Protein AF-0000000078023423 (afdb_homodimer)

Nearest PDB structures (foldseek):
  5j9i-assembly1_B  TM=9.295E-01  e=6.243E-03  Vibrio cholerae
  5j9i-assembly4_G  TM=8.580E-01  e=4.487E-03  Vibrio cholerae
  5jaa-assembly1_B  TM=6.407E-01  e=3.771E-04  Vibrio cholerae O1 biovar El Tor str. N16961
  5j9i-assembly2_C  TM=8.590E-01  e=5.908E-03  Vibrio cholerae
  8a0x-assembly1_B  TM=5.942E-01  e=1.015E-03  Vibrio cholerae

Structure (mmCIF, N/CA/C/O backbone):
data_AF-0000000078023423-model_v1
#
loop_
_entity.id
_entity.type
_entity.pdbx_description
1 polymer 'Helix-turn-helix domain-containing protein'
#
loop_
_atom_site.group_PDB
_atom_site.id
_atom_site.type_symbol
_atom_site.label_atom_id
_atom_site.label_alt_id
_atom_site.label_comp_id
_atom_site.label_asym_id
_atom_site.label_entity_id
_atom_site.label_seq_id
_atom_site.pdbx_PDB_ins_code
_atom_site.Cartn_x
_atom_site.Cartn_y
_atom_site.Cartn_z
_atom_site.occupancy
_atom_site.B_iso_or_equiv
_atom_site.auth_seq_id
_atom_site.auth_comp_id
_atom_site.auth_asym_id
_atom_site.auth_atom_id
_atom_site.pdbx_PDB_model_num
ATOM 1 N N . MET A 1 1 ? -13.664 3.014 -9.086 1 41.19 1 MET A N 1
ATOM 2 C CA . MET A 1 1 ? -14.148 2.266 -7.93 1 41.19 1 MET A CA 1
ATOM 3 C C . MET A 1 1 ? -14.859 3.188 -6.945 1 41.19 1 MET A C 1
ATOM 5 O O . MET A 1 1 ? -14.438 4.332 -6.746 1 41.19 1 MET A O 1
ATOM 9 N N . ASP A 1 2 ? -16 2.797 -6.598 1 51.56 2 ASP A N 1
ATOM 10 C CA . ASP A 1 2 ? -16.828 3.668 -5.777 1 51.56 2 ASP A CA 1
ATOM 11 C C . ASP A 1 2 ? -16.188 3.916 -4.414 1 51.56 2 ASP A C 1
ATOM 13 O O . ASP A 1 2 ? -15.523 3.037 -3.867 1 51.56 2 ASP A O 1
ATOM 17 N N . LYS A 1 3 ? -15.969 5.176 -4.121 1 62.56 3 LYS A N 1
ATOM 18 C CA . LYS A 1 3 ? -15.477 5.625 -2.822 1 62.56 3 LYS A CA 1
ATOM 19 C C . LYS A 1 3 ? -16.047 4.77 -1.691 1 62.56 3 LYS A C 1
ATOM 21 O O . LYS A 1 3 ? -15.344 4.461 -0.726 1 62.56 3 LYS A O 1
ATOM 26 N N . GLN A 1 4 ? -17.141 4.445 -1.908 1 64.38 4 GLN A N 1
ATOM 27 C CA . GLN A 1 4 ? -17.828 3.676 -0.882 1 64.38 4 GLN A CA 1
ATOM 28 C C . GLN A 1 4 ? -17.25 2.275 -0.752 1 64.38 4 GLN A C 1
ATOM 30 O O . GLN A 1 4 ? -17.078 1.764 0.358 1 64.38 4 GLN A O 1
ATOM 35 N N . LEU A 1 5 ? -16.812 1.614 -1.889 1 61.06 5 LEU A N 1
ATOM 36 C CA . LEU A 1 5 ? -16.234 0.272 -1.871 1 61.06 5 LEU A CA 1
ATOM 37 C C . LEU A 1 5 ? -14.875 0.269 -1.171 1 61.06 5 LEU A C 1
ATOM 39 O O . LEU A 1 5 ? -14.578 -0.639 -0.391 1 61.06 5 LEU A O 1
ATOM 43 N N . PHE A 1 6 ? -14.102 1.223 -1.495 1 67.38 6 PHE A N 1
ATOM 44 C CA . PHE A 1 6 ? -12.82 1.36 -0.81 1 67.38 6 PHE A CA 1
ATOM 45 C C . PHE A 1 6 ? -13.023 1.502 0.694 1 67.38 6 PHE A C 1
ATOM 47 O O . PHE A 1 6 ? -12.344 0.842 1.482 1 67.38 6 PHE A O 1
ATOM 54 N N . ASN A 1 7 ? -13.906 2.326 0.97 1 70.25 7 ASN A N 1
ATOM 55 C CA . ASN A 1 7 ? -14.188 2.533 2.387 1 70.25 7 ASN A CA 1
ATOM 56 C C . ASN A 1 7 ? -14.617 1.237 3.068 1 70.25 7 ASN A C 1
ATOM 58 O O . ASN A 1 7 ? -14.242 0.978 4.211 1 70.25 7 ASN A O 1
ATOM 62 N N . ASP A 1 8 ? -15.273 0.469 2.301 1 69.88 8 ASP A N 1
ATOM 63 C CA . ASP A 1 8 ? -15.719 -0.806 2.854 1 69.88 8 ASP A CA 1
ATOM 64 C C . ASP A 1 8 ? -14.539 -1.767 3.033 1 69.88 8 ASP A C 1
ATOM 66 O O . ASP A 1 8 ? -14.469 -2.49 4.031 1 69.88 8 ASP A O 1
ATOM 70 N N . LEU A 1 9 ? -13.594 -1.752 2.119 1 68.31 9 LEU A N 1
ATOM 71 C CA . LEU A 1 9 ? -12.406 -2.59 2.223 1 68.31 9 LEU A CA 1
ATOM 72 C C . LEU A 1 9 ? -11.562 -2.189 3.426 1 68.31 9 LEU A C 1
ATOM 74 O O . LEU A 1 9 ? -11.133 -3.047 4.207 1 68.31 9 LEU A O 1
ATOM 78 N N . VAL A 1 10 ? -11.461 -0.996 3.496 1 72.06 10 VAL A N 1
ATOM 79 C CA . VAL A 1 10 ? -10.664 -0.491 4.609 1 72.06 10 VAL A CA 1
ATOM 80 C C . VAL A 1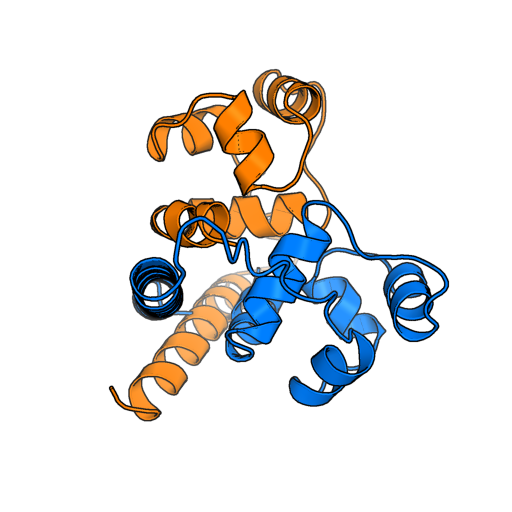 10 ? -11.344 -0.841 5.93 1 72.06 10 VAL A C 1
ATOM 82 O O . VAL A 1 10 ? -10.672 -1.241 6.891 1 72.06 10 VAL A O 1
ATOM 85 N N . GLN A 1 11 ? -12.602 -0.725 5.84 1 71.06 11 GLN A N 1
ATOM 86 C CA . GLN A 1 11 ? -13.352 -1.048 7.051 1 71.06 11 GLN A CA 1
ATOM 87 C C . GLN A 1 11 ? -13.227 -2.529 7.395 1 71.06 11 GLN A C 1
ATOM 89 O O . GLN A 1 11 ? -13.102 -2.895 8.562 1 71.06 11 GLN A O 1
ATOM 94 N N . SER A 1 12 ? -13.281 -3.285 6.41 1 71.5 12 SER A N 1
ATOM 95 C CA . SER A 1 12 ? -13.133 -4.723 6.617 1 71.5 12 SER A CA 1
ATOM 96 C C . SER A 1 12 ? -11.742 -5.059 7.152 1 71.5 12 SER A C 1
ATOM 98 O O . SER A 1 12 ? -11.602 -5.902 8.039 1 71.5 12 SER A O 1
ATOM 100 N N . MET A 1 13 ? -10.844 -4.461 6.59 1 73.31 13 MET A N 1
ATOM 101 C CA . MET A 1 13 ? -9.492 -4.688 7.082 1 73.31 13 MET A CA 1
ATOM 102 C C . MET A 1 13 ? -9.344 -4.199 8.523 1 73.31 13 MET A C 1
ATOM 104 O O . MET A 1 13 ? -8.703 -4.859 9.344 1 73.31 13 MET A O 1
ATOM 108 N N . GLU A 1 14 ? -10.008 -3.1 8.773 1 68 14 GLU A N 1
ATOM 109 C CA . GLU A 1 14 ? -9.969 -2.557 10.125 1 68 14 GLU A CA 1
ATOM 110 C C . GLU A 1 14 ? -10.609 -3.516 11.125 1 68 14 GLU A C 1
ATOM 112 O O . GLU A 1 14 ? -10.102 -3.686 12.242 1 68 14 GLU A O 1
ATOM 117 N N . GLU A 1 15 ? -11.664 -4.078 10.734 1 67.12 15 GLU A N 1
ATOM 118 C CA . GLU A 1 15 ? -12.383 -5.012 11.594 1 67.12 15 GLU A CA 1
ATOM 119 C C . GLU A 1 15 ? -11.555 -6.27 11.852 1 67.12 15 GLU A C 1
ATOM 121 O O . GLU A 1 15 ? -11.547 -6.793 12.969 1 67.12 15 GLU A O 1
ATOM 126 N N . MET A 1 16 ? -10.906 -6.684 10.867 1 65.19 16 MET A N 1
ATOM 127 C CA . MET A 1 16 ? -10.086 -7.883 11.016 1 65.19 16 MET A CA 1
ATOM 128 C C . MET A 1 16 ? -8.914 -7.629 11.953 1 65.19 16 MET A C 1
ATOM 130 O O . MET A 1 16 ? -8.578 -8.477 12.781 1 65.19 16 MET A O 1
ATOM 134 N N . VAL A 1 17 ? -8.422 -6.535 11.812 1 64 17 VAL A N 1
ATOM 135 C CA . VAL A 1 17 ? -7.32 -6.156 12.688 1 64 17 VAL A CA 1
ATOM 136 C C . VAL A 1 17 ? -7.816 -6.059 14.133 1 64 17 VAL A C 1
ATOM 138 O O . VAL A 1 17 ? -7.137 -6.5 15.062 1 64 17 VAL A O 1
ATOM 141 N N . ALA A 1 18 ? -8.867 -5.453 14.258 1 62.44 18 ALA A N 1
ATOM 142 C CA . ALA A 1 18 ? -9.445 -5.293 15.594 1 62.44 18 ALA A CA 1
ATOM 143 C C . ALA A 1 18 ? -9.727 -6.645 16.234 1 62.44 18 ALA A C 1
ATOM 145 O O . ALA A 1 18 ? -9.516 -6.828 17.438 1 62.44 18 ALA A O 1
ATOM 146 N N . ILE A 1 19 ? -10.25 -7.484 15.461 1 62.5 19 ILE A N 1
ATOM 147 C CA . ILE A 1 19 ? -10.547 -8.828 15.953 1 62.5 19 ILE A CA 1
ATOM 148 C C . ILE A 1 19 ? -9.25 -9.547 16.312 1 62.5 19 ILE A C 1
ATOM 150 O O . ILE A 1 19 ? -9.164 -10.203 17.359 1 62.5 19 ILE A O 1
ATOM 154 N N . GLU A 1 20 ? -8.375 -9.438 15.5 1 58.56 20 GLU A N 1
ATOM 155 C CA . GLU A 1 20 ? -7.094 -10.086 15.758 1 58.56 20 GLU A CA 1
ATOM 156 C C . GLU A 1 20 ? -6.395 -9.461 16.969 1 58.56 20 GLU A C 1
ATOM 158 O O . GLU A 1 20 ? -5.797 -10.172 17.781 1 58.56 20 GLU A O 1
ATOM 163 N N . LYS A 1 21 ? -6.398 -8.219 17.016 1 56.41 21 LYS A N 1
ATOM 164 C CA . LYS A 1 21 ? -5.832 -7.531 18.172 1 56.41 21 LYS A CA 1
ATOM 165 C C . LYS A 1 21 ? -6.555 -7.93 19.453 1 56.41 21 LYS A C 1
ATOM 167 O O . LYS A 1 21 ? -5.938 -8.016 20.516 1 56.41 21 LYS A O 1
ATOM 172 N N . GLY A 1 22 ? -7.781 -7.855 19.406 1 52.47 22 GLY A N 1
ATOM 173 C CA . GLY A 1 22 ? -8.484 -8.328 20.578 1 52.47 22 GLY A CA 1
ATOM 174 C C . GLY A 1 22 ? -8.047 -9.711 21.016 1 52.47 22 GLY A C 1
ATOM 175 O O . GLY A 1 22 ? -8.062 -10.023 22.219 1 52.47 22 GLY A O 1
ATOM 176 N N . GLU A 1 23 ? -7.941 -10.492 20.125 1 51.81 23 GLU A N 1
ATOM 177 C CA . GLU A 1 23 ? -7.547 -11.852 20.484 1 51.81 23 GLU A CA 1
ATOM 178 C C . GLU A 1 23 ? -6.039 -11.953 20.703 1 51.81 23 GLU A C 1
ATOM 180 O O . GLU A 1 23 ? -5.543 -12.984 21.172 1 51.81 23 GLU A O 1
ATOM 185 N N . MET A 1 24 ? -5.332 -11.094 20.062 1 49.56 24 MET A N 1
ATOM 186 C CA . MET A 1 24 ? -3.885 -11.242 20.203 1 49.56 24 MET A CA 1
ATOM 187 C C . MET A 1 24 ? -3.408 -10.711 21.562 1 49.56 24 MET A C 1
ATOM 189 O O . MET A 1 24 ? -3.779 -9.609 21.953 1 49.56 24 MET A O 1
ATOM 193 N N . GLN A 1 25 ? -3.244 -11.531 22.641 1 47.91 25 GLN A N 1
ATOM 194 C CA . GLN A 1 25 ? -2.438 -11.219 23.828 1 47.91 25 GLN A CA 1
ATOM 195 C C . GLN A 1 25 ? -1.187 -10.43 23.438 1 47.91 25 GLN A C 1
ATOM 197 O O . GLN A 1 25 ? -0.666 -10.586 22.328 1 47.91 25 GLN A O 1
ATOM 202 N N . PRO A 1 26 ? -0.885 -9.32 24.219 1 45.78 26 PRO A N 1
ATOM 203 C CA . PRO A 1 26 ? 0.327 -8.531 23.984 1 45.78 26 PRO A CA 1
ATOM 204 C C . PRO A 1 26 ? 1.477 -9.359 23.422 1 45.78 26 PRO A C 1
ATOM 206 O O . PRO A 1 26 ? 2.391 -8.805 22.797 1 45.78 26 PRO A O 1
ATOM 209 N N . ALA A 1 27 ? 1.688 -10.547 23.984 1 39.97 27 ALA A N 1
ATOM 210 C CA . ALA A 1 27 ? 2.867 -11.344 23.672 1 39.97 27 ALA A CA 1
ATOM 211 C C . ALA A 1 27 ? 2.861 -11.766 22.203 1 39.97 27 ALA A C 1
ATOM 213 O O . ALA A 1 27 ? 3.861 -12.273 21.688 1 39.97 27 ALA A O 1
ATOM 214 N N . ARG A 1 28 ? 1.718 -12.016 21.625 1 39.12 28 ARG A N 1
ATOM 215 C CA . ARG A 1 28 ? 1.755 -12.586 20.297 1 39.12 28 ARG A CA 1
ATOM 216 C C . ARG A 1 28 ? 1.964 -11.508 19.234 1 39.12 28 ARG A C 1
ATOM 218 O O . ARG A 1 28 ? 0.999 -10.969 18.688 1 39.12 28 ARG A O 1
ATOM 225 N N . VAL A 1 29 ? 2.652 -10.492 19.531 1 42.53 29 VAL A N 1
ATOM 226 C CA . VAL A 1 29 ? 3.123 -9.75 18.359 1 42.53 29 VAL A CA 1
ATOM 227 C C . VAL A 1 29 ? 3.172 -10.68 17.156 1 42.53 29 VAL A C 1
ATOM 229 O O . VAL A 1 29 ? 3.979 -11.609 17.109 1 42.53 29 VAL A O 1
ATOM 232 N N . HIS A 1 30 ? 2.111 -11.258 16.734 1 44.53 30 HIS A N 1
ATOM 233 C CA . HIS A 1 30 ? 2.031 -12.125 15.555 1 44.53 30 HIS A CA 1
ATOM 234 C C . HIS A 1 30 ? 2.926 -11.617 14.43 1 44.53 30 HIS A C 1
ATOM 236 O O . HIS A 1 30 ? 2.664 -10.562 13.852 1 44.53 30 HIS A O 1
ATOM 242 N N . ARG A 1 31 ? 4.09 -11.711 14.703 1 49.81 31 ARG A N 1
ATOM 243 C CA . ARG A 1 31 ? 5.016 -11.523 13.586 1 49.81 31 ARG A CA 1
ATOM 244 C C . ARG A 1 31 ? 4.41 -12.039 12.281 1 49.81 31 ARG A C 1
ATOM 246 O O . ARG A 1 31 ? 4.129 -13.227 12.148 1 49.81 31 ARG A O 1
ATOM 253 N N . HIS A 1 32 ? 3.578 -11.266 11.75 1 58.56 32 HIS A N 1
ATOM 254 C CA . HIS A 1 32 ? 3.084 -11.711 10.453 1 58.56 32 HIS A CA 1
ATOM 255 C C . HIS A 1 32 ? 4.203 -12.336 9.625 1 58.56 32 HIS A C 1
ATOM 257 O O . HIS A 1 32 ? 5.246 -11.711 9.414 1 58.56 32 HIS A O 1
ATOM 263 N N . PRO A 1 33 ? 4.195 -13.641 9.539 1 74.19 33 PRO A N 1
ATOM 264 C CA . PRO A 1 33 ? 5.164 -14.25 8.617 1 74.19 33 PRO A CA 1
ATOM 265 C C . PRO A 1 33 ? 5.277 -13.492 7.301 1 74.19 33 PRO A C 1
ATOM 267 O O . PRO A 1 33 ? 4.344 -12.781 6.906 1 74.19 33 PRO A O 1
ATOM 270 N N . LEU A 1 34 ? 6.477 -13.477 6.812 1 88.69 34 LEU A N 1
ATOM 271 C CA . LEU A 1 34 ? 6.699 -12.859 5.508 1 88.69 34 LEU A CA 1
ATOM 272 C C . LEU A 1 34 ? 5.758 -13.445 4.461 1 88.69 34 LEU A C 1
ATOM 274 O O . LEU A 1 34 ? 5.535 -14.664 4.434 1 88.69 34 LEU A O 1
ATOM 278 N N . PRO A 1 35 ? 5.156 -12.57 3.809 1 94.12 35 PRO A N 1
ATOM 279 C CA . PRO A 1 35 ? 4.227 -13.07 2.793 1 94.12 35 PRO A CA 1
ATOM 280 C C . PRO A 1 35 ? 4.922 -13.867 1.691 1 94.12 35 PRO A C 1
ATOM 282 O O . PRO A 1 35 ? 6.059 -13.547 1.323 1 94.12 35 PRO A O 1
ATOM 285 N N . ASP A 1 36 ? 4.242 -14.93 1.294 1 96.31 36 ASP A N 1
ATOM 286 C CA . ASP A 1 36 ? 4.664 -15.633 0.089 1 96.31 36 ASP A CA 1
ATOM 287 C C . ASP A 1 36 ? 4.246 -14.875 -1.169 1 96.31 36 ASP A C 1
ATOM 289 O O . ASP A 1 36 ? 3.119 -15.031 -1.644 1 96.31 36 ASP A O 1
ATOM 293 N N . VAL A 1 37 ? 5.188 -14.164 -1.755 1 98.25 37 VAL A N 1
ATOM 294 C CA . VAL A 1 37 ? 4.871 -13.211 -2.812 1 98.25 37 VAL A CA 1
ATOM 295 C C . VAL A 1 37 ? 4.383 -13.953 -4.055 1 98.25 37 VAL A C 1
ATOM 297 O O . VAL A 1 37 ? 3.449 -13.508 -4.723 1 98.25 37 VAL A O 1
ATOM 300 N N . LYS A 1 38 ? 4.996 -15.062 -4.332 1 98 38 LYS A N 1
ATOM 301 C CA . LYS A 1 38 ? 4.574 -15.844 -5.492 1 98 38 LYS A CA 1
ATOM 302 C C . LYS A 1 38 ? 3.131 -16.312 -5.34 1 98 38 LYS A C 1
ATOM 304 O O . LYS A 1 38 ? 2.318 -16.156 -6.254 1 98 38 LYS A O 1
ATOM 309 N N . ALA A 1 39 ? 2.844 -16.891 -4.25 1 97.62 39 ALA A N 1
ATOM 310 C CA . ALA A 1 39 ? 1.491 -17.375 -3.98 1 97.62 39 ALA A CA 1
ATOM 311 C C . ALA A 1 39 ? 0.481 -16.234 -4.031 1 97.62 39 ALA A C 1
ATOM 313 O O . ALA A 1 39 ? -0.623 -16.391 -4.559 1 97.62 39 ALA A O 1
ATOM 314 N N . LEU A 1 40 ? 0.888 -15.094 -3.494 1 97.19 40 LEU A N 1
ATOM 315 C CA . LEU A 1 40 ? 0.035 -13.914 -3.475 1 97.19 40 LEU A CA 1
ATOM 316 C C . LEU A 1 40 ? -0.269 -13.438 -4.891 1 97.19 40 LEU A C 1
ATOM 318 O O . LEU A 1 40 ? -1.424 -13.164 -5.223 1 97.19 40 LEU A O 1
ATOM 322 N N . ARG A 1 41 ? 0.77 -13.281 -5.688 1 98.12 41 ARG A N 1
ATOM 323 C CA . ARG A 1 41 ? 0.622 -12.844 -7.07 1 98.12 41 ARG A CA 1
ATOM 324 C C . ARG A 1 41 ? -0.277 -13.797 -7.852 1 98.12 41 ARG A C 1
ATOM 326 O O . ARG A 1 41 ? -1.153 -13.359 -8.602 1 98.12 41 ARG A O 1
ATOM 333 N N . GLU A 1 42 ? -0.066 -15.117 -7.664 1 97.88 42 GLU A N 1
ATOM 334 C CA . GLU A 1 42 ? -0.851 -16.125 -8.367 1 97.88 42 GLU A CA 1
ATOM 335 C C . GLU A 1 42 ? -2.309 -16.109 -7.922 1 97.88 42 GLU A C 1
ATOM 337 O O . GLU A 1 42 ? -3.217 -16.312 -8.727 1 97.88 42 GLU A O 1
ATOM 342 N N . ASN A 1 43 ? -2.498 -15.883 -6.676 1 96.81 43 ASN A N 1
ATOM 343 C CA . ASN A 1 43 ? -3.846 -15.844 -6.121 1 96.81 43 ASN A CA 1
ATOM 344 C C . ASN A 1 43 ? -4.684 -14.734 -6.754 1 96.81 43 ASN A C 1
ATOM 346 O O . ASN A 1 43 ? -5.887 -14.898 -6.949 1 96.81 43 ASN A O 1
ATOM 350 N N . VAL A 1 44 ? -4.035 -13.586 -7.066 1 95.75 44 VAL A N 1
ATOM 351 C CA . VAL A 1 44 ? -4.777 -12.469 -7.645 1 95.75 44 VAL A CA 1
ATOM 352 C C . VAL A 1 44 ? -4.754 -12.57 -9.164 1 95.75 44 VAL A C 1
ATOM 354 O O . VAL A 1 44 ? -5.273 -11.688 -9.859 1 95.75 44 VAL A O 1
ATOM 357 N N . GLY A 1 45 ? -4.027 -13.508 -9.664 1 96.88 45 GLY A N 1
ATOM 358 C CA . GLY A 1 45 ? -4.094 -13.883 -11.07 1 96.88 45 GLY A CA 1
ATOM 359 C C . GLY A 1 45 ? -3.293 -12.953 -11.969 1 96.88 45 GLY A C 1
ATOM 360 O O . GLY A 1 45 ? -3.664 -12.734 -13.117 1 96.88 45 GLY A O 1
ATOM 361 N N . LEU A 1 46 ? -2.221 -12.438 -11.586 1 97.69 46 LEU A N 1
ATOM 362 C CA . LEU A 1 46 ? -1.466 -11.477 -12.375 1 97.69 46 LEU A CA 1
ATOM 363 C C . LEU A 1 46 ? -0.112 -12.047 -12.781 1 97.69 46 LEU A C 1
ATOM 365 O O . LEU A 1 46 ? 0.433 -12.914 -12.094 1 97.69 46 LEU A O 1
ATOM 369 N N . LYS A 1 47 ? 0.337 -11.492 -13.875 1 98.25 47 LYS A N 1
ATOM 370 C CA . LYS A 1 47 ? 1.727 -11.75 -14.242 1 98.25 47 LYS A CA 1
ATOM 371 C C . LYS A 1 47 ? 2.68 -10.891 -13.414 1 98.25 47 LYS A C 1
ATOM 373 O O . LYS A 1 47 ? 2.248 -9.969 -12.719 1 98.25 47 LYS A O 1
ATOM 378 N N . GLN A 1 48 ? 3.918 -11.234 -13.484 1 98.06 48 GLN A N 1
ATOM 379 C CA . GLN A 1 48 ? 4.91 -10.539 -12.672 1 98.06 48 GLN A CA 1
ATOM 380 C C . GLN A 1 48 ? 4.934 -9.047 -12.984 1 98.06 48 GLN A C 1
ATOM 382 O O . GLN A 1 48 ? 5.004 -8.219 -12.078 1 98.06 48 GLN A O 1
ATOM 387 N N . GLU A 1 49 ? 4.844 -8.75 -14.234 1 98 49 GLU A N 1
ATOM 388 C CA . GLU A 1 49 ? 4.914 -7.352 -14.648 1 98 49 GLU A CA 1
ATOM 389 C C . GLU A 1 49 ? 3.713 -6.562 -14.141 1 98 49 GLU A C 1
ATOM 391 O O . GLU A 1 49 ? 3.865 -5.441 -13.641 1 98 49 GLU A O 1
ATOM 396 N N . GLU A 1 50 ? 2.561 -7.094 -14.203 1 97.94 50 GLU A N 1
ATOM 397 C CA . GLU A 1 50 ? 1.333 -6.445 -13.75 1 97.94 50 GLU A CA 1
ATOM 398 C C . GLU A 1 50 ? 1.315 -6.297 -12.234 1 97.94 50 GLU A C 1
ATOM 400 O O . GLU A 1 50 ? 0.886 -5.266 -11.711 1 97.94 50 GLU A O 1
ATOM 405 N N . PHE A 1 51 ? 1.766 -7.355 -11.625 1 98.69 51 PHE A N 1
ATOM 406 C CA . PHE A 1 51 ? 1.833 -7.34 -10.164 1 98.69 51 PHE A CA 1
ATOM 407 C C . PHE A 1 51 ? 2.787 -6.258 -9.68 1 98.69 51 PHE A C 1
ATOM 409 O O . PHE A 1 51 ? 2.477 -5.523 -8.734 1 98.69 51 PHE A O 1
ATOM 416 N N . ALA A 1 52 ? 3.91 -6.137 -10.336 1 98.75 52 ALA A N 1
ATOM 417 C CA . ALA A 1 52 ? 4.91 -5.125 -10 1 98.75 52 ALA A CA 1
ATOM 418 C C . ALA A 1 52 ? 4.336 -3.719 -10.141 1 98.75 52 ALA A C 1
ATOM 420 O O . ALA A 1 52 ? 4.535 -2.873 -9.258 1 98.75 52 ALA A O 1
ATOM 421 N N . GLN A 1 53 ? 3.615 -3.527 -11.172 1 97 53 GLN A N 1
ATOM 422 C CA . GLN A 1 53 ? 2.986 -2.232 -11.406 1 97 53 GLN A CA 1
ATOM 423 C C . GLN A 1 53 ? 1.958 -1.915 -10.328 1 97 53 GLN A C 1
ATOM 425 O O . GLN A 1 53 ? 1.9 -0.789 -9.828 1 97 53 GLN A O 1
ATOM 430 N N . ALA A 1 54 ? 1.233 -2.865 -9.961 1 97.31 54 ALA A N 1
ATOM 431 C CA . ALA A 1 54 ? 0.196 -2.684 -8.945 1 97.31 54 ALA A CA 1
ATOM 432 C C . ALA A 1 54 ? 0.804 -2.324 -7.594 1 97.31 54 ALA A C 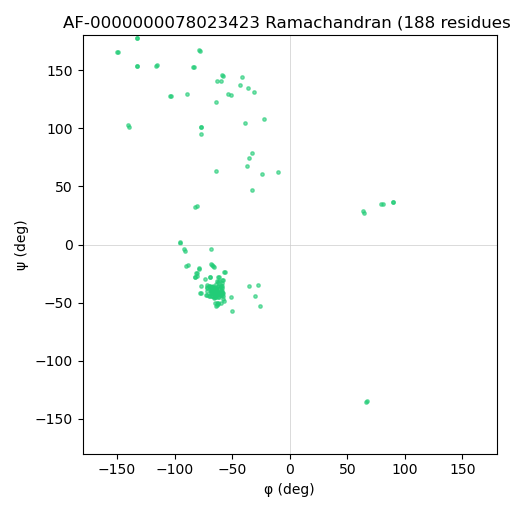1
ATOM 434 O O . ALA A 1 54 ? 0.321 -1.419 -6.91 1 97.31 54 ALA A O 1
ATOM 435 N N . VAL A 1 55 ? 1.863 -3.002 -7.309 1 98.25 55 VAL A N 1
ATOM 436 C CA . VAL A 1 55 ? 2.496 -2.83 -6.008 1 98.25 55 VAL A CA 1
ATOM 437 C C . VAL A 1 55 ? 3.377 -1.583 -6.02 1 98.25 55 VAL A C 1
ATOM 439 O O . VAL A 1 55 ? 3.646 -0.994 -4.973 1 98.25 55 VAL A O 1
ATOM 442 N N . GLY A 1 56 ? 3.803 -1.188 -7.105 1 97.88 56 GLY A N 1
ATOM 443 C CA . GLY A 1 56 ? 4.66 -0.02 -7.238 1 97.88 56 GLY A CA 1
ATOM 444 C C . GLY A 1 56 ? 6.137 -0.348 -7.141 1 97.88 56 GLY A C 1
ATOM 445 O O . GLY A 1 56 ? 6.906 0.404 -6.535 1 97.88 56 GLY A O 1
ATOM 446 N N . VAL A 1 57 ? 6.504 -1.488 -7.68 1 98.5 57 VAL A N 1
ATOM 447 C CA . VAL A 1 57 ? 7.906 -1.899 -7.684 1 98.5 57 VAL A CA 1
ATOM 448 C C . VAL A 1 57 ? 8.297 -2.381 -9.078 1 98.5 57 VAL A C 1
ATOM 450 O O . VAL A 1 57 ? 7.492 -2.322 -10.016 1 98.5 57 VAL A O 1
ATOM 453 N N . SER A 1 58 ? 9.539 -2.725 -9.219 1 98.12 58 SER A N 1
ATOM 454 C CA . SER A 1 58 ? 10 -3.254 -10.492 1 98.12 58 SER A CA 1
ATOM 455 C C . SER A 1 58 ? 9.703 -4.746 -10.617 1 98.12 58 SER A C 1
ATOM 457 O O . SER A 1 58 ? 9.664 -5.457 -9.609 1 98.12 58 SER A O 1
ATOM 459 N N . PRO A 1 59 ? 9.547 -5.211 -11.883 1 98.44 59 PRO A N 1
ATOM 460 C CA . PRO A 1 59 ? 9.391 -6.656 -12.062 1 98.44 59 PRO A CA 1
ATOM 461 C C . PRO A 1 59 ? 10.57 -7.453 -11.516 1 98.44 59 PRO A C 1
ATOM 463 O O . PRO A 1 59 ? 10.391 -8.562 -11.008 1 98.44 59 PRO A O 1
ATOM 466 N N . SER A 1 60 ? 11.719 -6.891 -11.539 1 98.62 60 SER A N 1
ATOM 467 C CA . SER A 1 60 ? 12.906 -7.57 -11.031 1 98.62 60 SER A CA 1
ATOM 468 C C . SER A 1 60 ? 12.828 -7.762 -9.516 1 98.62 60 SER A C 1
ATOM 470 O O . SER A 1 60 ? 13.297 -8.773 -8.992 1 98.62 60 SER A O 1
ATOM 472 N N . LEU A 1 61 ? 12.273 -6.816 -8.812 1 98.5 61 LEU A N 1
ATOM 473 C CA . LEU A 1 61 ? 12.117 -6.934 -7.367 1 98.5 61 LEU A CA 1
ATOM 474 C C . LEU A 1 61 ? 11.102 -8.008 -7.016 1 98.5 61 LEU A C 1
ATOM 476 O O . LEU A 1 61 ? 11.305 -8.781 -6.07 1 98.5 61 LEU A O 1
ATOM 480 N N . VAL A 1 62 ? 10.07 -8.133 -7.801 1 98.81 62 VAL A N 1
ATOM 481 C CA . VAL A 1 62 ? 9.094 -9.195 -7.602 1 98.81 62 VAL A CA 1
ATOM 482 C C . VAL A 1 62 ? 9.758 -10.555 -7.766 1 98.81 62 VAL A C 1
ATOM 484 O O . VAL A 1 62 ? 9.57 -11.453 -6.941 1 98.81 62 VAL A O 1
ATOM 487 N N . GLN A 1 63 ? 10.539 -10.602 -8.82 1 98.62 63 GLN A N 1
ATOM 488 C CA . GLN A 1 63 ? 11.258 -11.844 -9.07 1 98.62 63 GLN A CA 1
ATOM 489 C C . GLN A 1 63 ? 12.18 -12.195 -7.902 1 98.62 63 GLN A C 1
ATOM 491 O O . GLN A 1 63 ? 12.242 -13.352 -7.488 1 98.62 63 GLN A O 1
ATOM 496 N N . SER A 1 64 ? 12.812 -11.219 -7.379 1 98.62 64 SER A N 1
ATOM 497 C CA . SER A 1 64 ? 13.734 -11.43 -6.27 1 98.62 64 SER A CA 1
ATOM 498 C C . SER A 1 64 ? 13 -11.914 -5.023 1 98.62 64 SER A C 1
ATOM 500 O O . SER A 1 64 ? 13.523 -12.734 -4.27 1 98.62 64 SER A O 1
ATOM 502 N N . TRP A 1 65 ? 11.82 -11.445 -4.746 1 98.31 65 TRP A N 1
ATOM 503 C CA . TRP A 1 65 ? 11.008 -11.891 -3.617 1 98.31 65 TRP A CA 1
ATOM 504 C C . TRP A 1 65 ? 10.531 -13.328 -3.814 1 98.31 65 TRP A C 1
ATOM 506 O O . TRP A 1 65 ? 10.594 -14.141 -2.889 1 98.31 65 TRP A O 1
ATOM 516 N N . GLU A 1 66 ? 10.148 -13.625 -5.086 1 98.06 66 GLU A N 1
ATOM 517 C CA . GLU A 1 66 ? 9.609 -14.945 -5.387 1 98.06 66 GLU A CA 1
ATOM 518 C C . GLU A 1 66 ? 10.688 -16.016 -5.293 1 98.06 66 GLU A C 1
ATOM 520 O O . GLU A 1 66 ? 10.398 -17.172 -4.98 1 98.06 66 GLU A O 1
ATOM 525 N N . GLN A 1 67 ? 11.906 -15.609 -5.539 1 97.69 67 GLN A N 1
ATOM 526 C CA . GLN A 1 67 ? 13.062 -16.5 -5.477 1 97.69 67 GLN A CA 1
ATOM 527 C C . GLN A 1 67 ? 13.742 -16.422 -4.117 1 97.69 67 GLN A C 1
ATOM 529 O O . GLN A 1 67 ? 14.82 -16.984 -3.918 1 97.69 67 GLN A O 1
ATOM 534 N N . LYS A 1 68 ? 13.227 -15.641 -3.213 1 96.12 68 LYS A N 1
ATOM 535 C CA . LYS A 1 68 ? 13.727 -15.492 -1.851 1 96.12 68 LYS A CA 1
ATOM 536 C C . LYS A 1 68 ? 15.133 -14.898 -1.845 1 96.12 68 LYS A C 1
ATOM 538 O O . LYS A 1 68 ? 15.953 -15.242 -0.994 1 96.12 68 LYS A O 1
ATOM 543 N N . ARG A 1 69 ? 15.43 -14.117 -2.852 1 97.5 69 ARG A N 1
ATOM 544 C CA . ARG A 1 69 ? 16.719 -13.43 -2.91 1 97.5 69 ARG A CA 1
ATOM 545 C C . ARG A 1 69 ? 16.688 -12.148 -2.08 1 97.5 69 ARG A C 1
ATOM 547 O O . ARG A 1 69 ? 17.734 -11.664 -1.64 1 97.5 69 ARG A O 1
ATOM 554 N N . ARG A 1 70 ? 15.492 -11.516 -1.926 1 97.5 70 ARG A N 1
ATOM 555 C CA . ARG A 1 70 ? 15.25 -10.344 -1.091 1 97.5 70 ARG A CA 1
ATOM 556 C C . ARG A 1 70 ? 14.008 -10.539 -0.221 1 97.5 70 ARG A C 1
ATOM 558 O O . ARG A 1 70 ? 13.125 -11.328 -0.557 1 97.5 70 ARG A O 1
ATOM 565 N N . ILE A 1 71 ? 14.008 -9.867 0.845 1 96.31 71 ILE A N 1
ATOM 566 C CA . ILE A 1 71 ? 12.836 -9.852 1.717 1 96.31 71 ILE A CA 1
ATOM 567 C C . ILE A 1 71 ? 12.086 -8.539 1.541 1 96.31 71 ILE A C 1
ATOM 569 O O . ILE A 1 71 ? 12.688 -7.461 1.568 1 96.31 71 ILE A O 1
ATOM 573 N N . PRO A 1 72 ? 10.82 -8.68 1.286 1 97.75 72 PRO A N 1
ATOM 574 C CA . PRO A 1 72 ? 10.062 -7.43 1.172 1 97.75 72 PRO A CA 1
ATOM 575 C C . PRO A 1 72 ? 10.141 -6.578 2.438 1 97.75 72 PRO A C 1
ATOM 577 O O . PRO A 1 72 ? 10.172 -7.117 3.547 1 97.75 72 PRO A O 1
ATOM 580 N N . SER A 1 73 ? 10.156 -5.219 2.277 1 96.5 73 SER A N 1
ATOM 581 C CA . SER A 1 73 ? 10.25 -4.312 3.418 1 96.5 73 SER A CA 1
ATOM 582 C C . SER A 1 73 ? 9.539 -2.992 3.133 1 96.5 73 SER A C 1
ATOM 584 O O . SER A 1 73 ? 9.016 -2.787 2.033 1 96.5 73 SER A O 1
ATOM 586 N N . GLY A 1 74 ? 9.328 -2.26 4.168 1 96.44 74 GLY A N 1
ATOM 587 C CA . GLY A 1 74 ? 8.805 -0.912 4.012 1 96.44 74 GLY A CA 1
ATOM 588 C C . GLY A 1 74 ? 7.387 -0.881 3.475 1 96.44 74 GLY A C 1
ATOM 589 O O . GLY A 1 74 ? 6.539 -1.666 3.902 1 96.44 74 GLY A O 1
ATOM 590 N N . SER A 1 75 ? 7.188 0.022 2.523 1 98.25 75 SER A N 1
ATOM 591 C CA . SER A 1 75 ? 5.855 0.259 1.977 1 98.25 75 SER A CA 1
ATOM 592 C C . SER A 1 75 ? 5.367 -0.938 1.168 1 98.25 75 SER A C 1
ATOM 594 O O . SER A 1 75 ? 4.184 -1.275 1.201 1 98.25 75 SER A O 1
ATOM 596 N N . SER A 1 76 ? 6.344 -1.545 0.472 1 98.38 76 SER A N 1
ATOM 597 C CA . SER A 1 76 ? 5.945 -2.707 -0.315 1 98.38 76 SER A CA 1
ATOM 598 C C . SER A 1 76 ? 5.434 -3.832 0.58 1 98.38 76 SER A C 1
ATOM 600 O O . SER A 1 76 ? 4.449 -4.496 0.248 1 98.38 76 SER A O 1
ATOM 602 N N . LEU A 1 77 ? 6.062 -4.023 1.693 1 96.81 77 LEU A N 1
ATOM 603 C CA . LEU A 1 77 ? 5.613 -5.047 2.627 1 96.81 77 LEU A CA 1
ATOM 604 C C . LEU A 1 77 ? 4.219 -4.727 3.16 1 96.81 77 LEU A C 1
ATOM 606 O O . LEU A 1 77 ? 3.381 -5.621 3.293 1 96.81 77 LEU A O 1
ATOM 610 N N . LYS A 1 78 ? 4.004 -3.479 3.439 1 96.31 78 LYS A N 1
ATOM 611 C CA . LYS A 1 78 ? 2.68 -3.082 3.91 1 96.31 78 LYS A CA 1
ATOM 612 C C . LYS A 1 78 ? 1.604 -3.43 2.885 1 96.31 78 LYS A C 1
ATOM 614 O O . LYS A 1 78 ? 0.544 -3.949 3.24 1 96.31 78 LYS A O 1
ATOM 619 N N . ILE A 1 79 ? 1.902 -3.186 1.63 1 97.5 79 ILE A N 1
ATOM 620 C CA . ILE A 1 79 ? 0.949 -3.465 0.562 1 97.5 79 ILE A CA 1
ATOM 621 C C . ILE A 1 79 ? 0.729 -4.973 0.445 1 97.5 79 ILE A C 1
ATOM 623 O O . ILE A 1 79 ? -0.41 -5.434 0.338 1 97.5 79 ILE A O 1
ATOM 627 N N . LEU A 1 80 ? 1.813 -5.711 0.543 1 97.62 80 LEU A N 1
ATOM 628 C CA . LEU A 1 80 ? 1.731 -7.16 0.41 1 97.62 80 LEU A CA 1
ATOM 629 C C . LEU A 1 80 ? 0.909 -7.766 1.543 1 97.62 80 LEU A C 1
ATOM 631 O O . LEU A 1 80 ? 0.103 -8.672 1.316 1 97.62 80 LEU A O 1
ATOM 635 N N . LEU A 1 81 ? 1.098 -7.25 2.715 1 93.94 81 LEU A N 1
ATOM 636 C CA . LEU A 1 81 ? 0.358 -7.746 3.871 1 93.94 81 LEU A CA 1
ATOM 637 C C . LEU A 1 81 ? -1.127 -7.422 3.746 1 93.94 81 LEU A C 1
ATOM 639 O O . LEU A 1 81 ? -1.977 -8.25 4.09 1 93.94 81 LEU A O 1
ATOM 643 N N . MET A 1 82 ? -1.438 -6.289 3.256 1 93.12 82 MET A N 1
ATOM 644 C CA . MET A 1 82 ? -2.836 -5.934 3.029 1 93.12 82 MET A CA 1
ATOM 645 C C . MET A 1 82 ? -3.467 -6.844 1.981 1 93.12 82 MET A C 1
ATOM 647 O O . MET A 1 82 ? -4.617 -7.266 2.129 1 93.12 82 MET A O 1
ATOM 651 N N . LEU A 1 83 ? -2.686 -7.105 0.926 1 94.62 83 LEU A N 1
ATOM 652 C CA . LEU A 1 83 ? -3.158 -7.996 -0.13 1 94.62 83 LEU A CA 1
ATOM 653 C C . LEU A 1 83 ? -3.418 -9.398 0.414 1 94.62 83 LEU A C 1
ATOM 655 O O . LEU A 1 83 ? -4.359 -10.07 -0.015 1 94.62 83 LEU A O 1
ATOM 659 N N . GLU A 1 84 ? -2.488 -9.812 1.26 1 91.75 84 GLU A N 1
ATOM 660 C CA . GLU A 1 84 ? -2.639 -11.133 1.863 1 91.75 84 GLU A CA 1
ATOM 661 C C . GLU A 1 84 ? -3.943 -11.234 2.648 1 91.75 84 GLU A C 1
ATOM 663 O O . GLU A 1 84 ? -4.605 -12.273 2.631 1 91.75 84 GLU A O 1
ATOM 668 N N . HIS A 1 85 ? -4.215 -10.172 3.238 1 85.81 85 HIS A N 1
ATOM 669 C CA . HIS A 1 85 ? -5.426 -10.156 4.051 1 85.81 85 HIS A CA 1
ATOM 670 C C . HIS A 1 85 ? -6.672 -10.039 3.18 1 85.81 85 HIS A C 1
ATOM 672 O O . HIS A 1 85 ? -7.695 -10.656 3.469 1 85.81 85 HIS A O 1
ATOM 678 N N . ASN A 1 86 ? -6.52 -9.172 2.191 1 88.5 86 ASN A N 1
ATOM 679 C CA . ASN A 1 86 ? -7.641 -8.984 1.278 1 88.5 86 ASN A CA 1
ATOM 680 C C . ASN A 1 86 ? -7.172 -8.859 -0.168 1 88.5 86 ASN A C 1
ATOM 682 O O . ASN A 1 86 ? -6.922 -7.75 -0.649 1 88.5 86 ASN A O 1
ATOM 686 N N . PRO A 1 87 ? -7.309 -9.945 -0.89 1 92.56 87 PRO A N 1
ATOM 687 C CA . PRO A 1 87 ? -6.793 -9.969 -2.262 1 92.56 87 PRO A CA 1
ATOM 688 C C . PRO A 1 87 ? -7.539 -9.016 -3.188 1 92.56 87 PRO A C 1
ATOM 690 O O . PRO A 1 87 ? -7 -8.602 -4.219 1 92.56 87 PRO A O 1
ATOM 693 N N . ALA A 1 88 ? -8.766 -8.562 -2.832 1 89.25 88 ALA A N 1
ATOM 694 C CA . ALA A 1 88 ? -9.547 -7.66 -3.676 1 89.25 88 ALA A CA 1
ATOM 695 C C . ALA A 1 88 ? -8.883 -6.289 -3.777 1 89.25 88 ALA A C 1
ATOM 697 O O . ALA A 1 88 ? -9.203 -5.508 -4.676 1 89.25 88 ALA A O 1
ATOM 698 N N . LEU A 1 89 ? -7.984 -6.059 -2.85 1 91.56 89 LEU A N 1
ATOM 699 C CA . LEU A 1 89 ? -7.23 -4.809 -2.867 1 91.56 89 LEU A CA 1
ATOM 700 C C . LEU 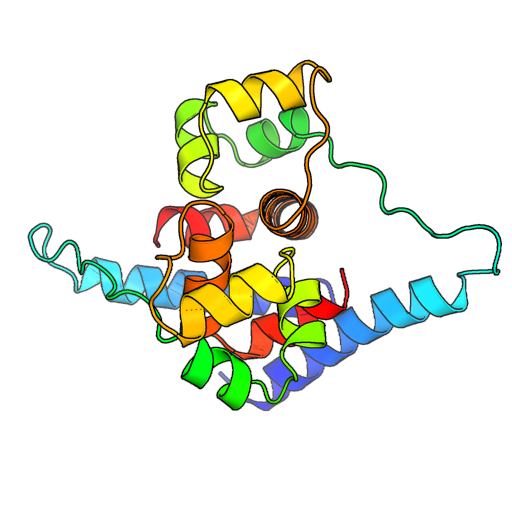A 1 89 ? -6.492 -4.637 -4.191 1 91.56 89 LEU A C 1
ATOM 702 O O . LEU A 1 89 ? -6.215 -3.512 -4.609 1 91.56 89 LEU A O 1
ATOM 706 N N . ILE A 1 90 ? -6.227 -5.746 -4.887 1 94.25 90 ILE A N 1
ATOM 707 C CA . ILE A 1 90 ? -5.457 -5.707 -6.125 1 94.25 90 ILE A CA 1
ATOM 708 C C . ILE A 1 90 ? -6.191 -4.867 -7.168 1 94.25 90 ILE A C 1
ATOM 710 O O . ILE A 1 90 ? -5.562 -4.176 -7.973 1 94.25 90 ILE A O 1
ATOM 714 N N . ASN A 1 91 ? -7.426 -4.809 -7.09 1 89.38 91 ASN A N 1
ATOM 715 C CA . ASN A 1 91 ? -8.211 -4.031 -8.039 1 89.38 91 ASN A CA 1
ATOM 716 C C . ASN A 1 91 ? -8.039 -2.531 -7.82 1 89.38 91 ASN A C 1
ATOM 718 O O . ASN A 1 91 ? -7.973 -1.761 -8.781 1 89.38 91 ASN A O 1
ATOM 722 N N . VAL A 1 92 ? -7.902 -2.16 -6.621 1 87.31 92 VAL A N 1
ATOM 723 C CA . VAL A 1 92 ? -7.668 -0.765 -6.266 1 87.31 92 VAL A CA 1
ATOM 724 C C . VAL A 1 92 ? -6.266 -0.349 -6.711 1 87.31 92 VAL A C 1
ATOM 726 O O . VAL A 1 92 ? -6.09 0.711 -7.316 1 87.31 92 VAL A O 1
ATOM 729 N N . LEU A 1 93 ? -5.348 -1.206 -6.453 1 93.75 93 LEU A N 1
ATOM 730 C CA . LEU A 1 93 ? -3.957 -0.902 -6.773 1 93.75 93 LEU A CA 1
ATOM 731 C C . LEU A 1 93 ? -3.773 -0.737 -8.281 1 93.75 93 LEU A C 1
ATOM 733 O O . LEU A 1 93 ? -2.992 0.107 -8.727 1 93.75 93 LEU A O 1
ATOM 737 N N . LEU A 1 94 ? -4.527 -1.434 -9.031 1 90.69 94 LEU A N 1
ATOM 738 C CA . LEU A 1 94 ? -4.414 -1.384 -10.484 1 90.69 94 LEU A CA 1
ATOM 739 C C . LEU A 1 94 ? -5.094 -0.138 -11.039 1 90.69 94 LEU A C 1
ATOM 741 O O . LEU A 1 94 ? -4.762 0.319 -12.133 1 90.69 94 LEU A O 1
ATOM 745 N N . ALA A 1 95 ? -5.992 0.4 -10.219 1 82.75 95 ALA A N 1
ATOM 746 C CA . ALA A 1 95 ? -6.777 1.543 -10.672 1 82.75 95 ALA A CA 1
ATOM 747 C C . ALA A 1 95 ? -6.062 2.857 -10.367 1 82.75 95 ALA A C 1
ATOM 749 O O . ALA A 1 95 ? -6.398 3.9 -10.938 1 82.75 95 ALA A O 1
ATOM 750 N N . ILE A 1 96 ? -5.148 2.775 -9.5 1 81.06 96 ILE A N 1
ATOM 751 C CA . ILE A 1 96 ? -4.484 4 -9.07 1 81.06 96 ILE A CA 1
ATOM 752 C C . ILE A 1 96 ? -3.281 4.273 -9.969 1 81.06 96 ILE A C 1
ATOM 754 O O . ILE A 1 96 ? -2.652 3.344 -10.477 1 81.06 96 ILE A O 1
ATOM 758 N N . MET B 1 1 ? -21.562 -10.477 5.797 1 31.16 1 MET B N 1
ATOM 759 C CA . MET B 1 1 ? -21.531 -9.258 4.996 1 31.16 1 MET B CA 1
ATOM 760 C C . MET B 1 1 ? -21.094 -9.562 3.564 1 31.16 1 MET B C 1
ATOM 762 O O . MET B 1 1 ? -20.078 -10.234 3.342 1 31.16 1 MET B O 1
ATOM 766 N N . ASP B 1 2 ? -21.922 -9.352 2.496 1 39.75 2 ASP B N 1
ATOM 767 C CA . ASP B 1 2 ? -22.188 -10.227 1.359 1 39.75 2 ASP B CA 1
ATOM 768 C C . ASP B 1 2 ? -21.203 -9.977 0.227 1 39.75 2 ASP B C 1
ATOM 770 O O . ASP B 1 2 ? -20.703 -8.859 0.062 1 39.75 2 ASP B O 1
ATOM 774 N N . LYS B 1 3 ? -20.562 -10.93 -0.331 1 45.44 3 LYS B N 1
ATOM 775 C CA . LYS B 1 3 ? -19.766 -11.117 -1.538 1 45.44 3 LYS B CA 1
ATOM 776 C C . LYS B 1 3 ? -20.203 -10.148 -2.635 1 45.44 3 LYS B C 1
ATOM 778 O O . LYS B 1 3 ? -19.359 -9.641 -3.387 1 45.44 3 LYS B O 1
ATOM 783 N N . GLN B 1 4 ? -21.422 -9.93 -2.621 1 47 4 GLN B N 1
ATOM 784 C CA . GLN B 1 4 ? -22.047 -9.055 -3.607 1 47 4 GLN B CA 1
ATOM 785 C C . GLN B 1 4 ? -21.625 -7.605 -3.408 1 47 4 GLN B C 1
ATOM 787 O O . GLN B 1 4 ? -21.375 -6.887 -4.379 1 47 4 GLN B O 1
ATOM 792 N N . LEU B 1 5 ? -21.469 -7.199 -2.287 1 43.38 5 LEU B N 1
ATOM 793 C CA . LEU B 1 5 ? -21.125 -5.812 -1.977 1 43.38 5 LEU B CA 1
ATOM 794 C C . LEU B 1 5 ? -19.672 -5.512 -2.312 1 43.38 5 LEU B C 1
ATOM 796 O O . LEU B 1 5 ? -19.359 -4.43 -2.812 1 43.38 5 LEU B O 1
ATOM 800 N N . PHE B 1 6 ? -18.875 -6.453 -2.227 1 46.22 6 PHE B N 1
ATOM 801 C CA . PHE B 1 6 ? -17.469 -6.402 -2.613 1 46.22 6 PHE B CA 1
ATOM 802 C C . PHE B 1 6 ? -17.328 -6.234 -4.121 1 46.22 6 PHE B C 1
ATOM 804 O O . PHE B 1 6 ? -16.547 -5.402 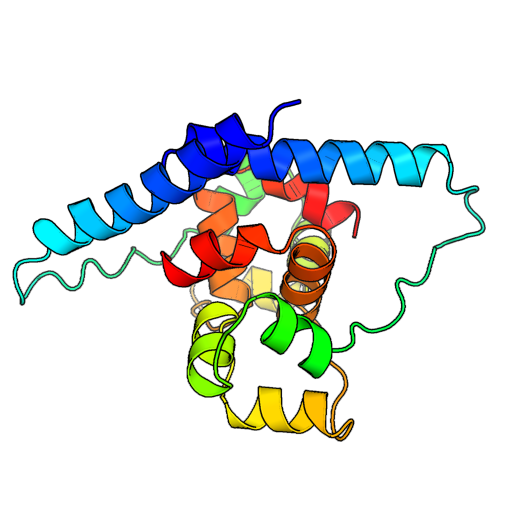-4.586 1 46.22 6 PHE B O 1
ATOM 811 N N . ASN B 1 7 ? -18.062 -6.945 -4.844 1 47.56 7 ASN B N 1
ATOM 812 C CA . ASN B 1 7 ? -18.094 -6.887 -6.301 1 47.56 7 ASN B CA 1
ATOM 813 C C . ASN B 1 7 ? -18.531 -5.512 -6.801 1 47.56 7 ASN B C 1
ATOM 815 O O . ASN B 1 7 ? -18 -5.008 -7.789 1 47.56 7 ASN B O 1
ATOM 819 N N . ASP B 1 8 ? -19.312 -4.91 -6.098 1 47.19 8 ASP B N 1
ATOM 820 C CA . ASP B 1 8 ? -19.828 -3.609 -6.512 1 47.19 8 ASP B CA 1
ATOM 821 C C . ASP B 1 8 ? -18.797 -2.506 -6.285 1 47.19 8 ASP B C 1
ATOM 823 O O . ASP B 1 8 ? -18.672 -1.587 -7.094 1 47.19 8 ASP B O 1
ATOM 827 N N . LEU B 1 9 ? -18.094 -2.57 -5.344 1 46.06 9 LEU B N 1
ATOM 828 C CA . LEU B 1 9 ? -17.094 -1.582 -4.957 1 46.06 9 LEU B CA 1
ATOM 829 C C . LEU B 1 9 ? -15.898 -1.612 -5.914 1 46.06 9 LEU B C 1
ATOM 831 O O . LEU B 1 9 ? -15.438 -0.563 -6.367 1 46.06 9 LEU B O 1
ATOM 835 N N . VAL B 1 10 ? -15.383 -2.723 -6.305 1 48.81 10 VAL B N 1
ATOM 836 C CA . VAL B 1 10 ? -14.336 -2.93 -7.305 1 48.81 10 VAL B CA 1
ATOM 837 C C . VAL B 1 10 ? -14.797 -2.373 -8.648 1 48.81 10 VAL B C 1
ATOM 839 O O . VAL B 1 10 ? -14.016 -1.727 -9.359 1 48.81 10 VAL B O 1
ATOM 842 N N . GLN B 1 11 ? -15.922 -2.531 -8.844 1 48.44 11 GLN B N 1
ATOM 843 C CA . GLN B 1 11 ? -16.484 -2.027 -10.094 1 48.44 11 GLN B CA 1
ATOM 844 C C . GLN B 1 11 ? -16.516 -0.501 -10.109 1 48.44 11 GLN B C 1
ATOM 846 O O . GLN B 1 11 ? -16.266 0.12 -11.148 1 48.44 11 GLN B O 1
ATOM 851 N N . SER B 1 12 ? -16.766 0.081 -8.984 1 48.62 12 SER B N 1
ATOM 852 C CA . SER B 1 12 ? -16.812 1.538 -8.922 1 48.62 12 SER B CA 1
ATOM 853 C C . SER B 1 12 ? -15.422 2.145 -9.047 1 48.62 12 SER B C 1
ATOM 855 O O . SER B 1 12 ? -15.242 3.186 -9.688 1 48.62 12 SER B O 1
ATOM 857 N N . MET B 1 13 ? -14.398 1.622 -8.469 1 50.44 13 MET B N 1
ATOM 858 C CA . MET B 1 13 ? -13.016 2.068 -8.633 1 50.44 13 MET B CA 1
ATOM 859 C C . MET B 1 13 ? -12.562 1.895 -10.078 1 50.44 13 MET B C 1
ATOM 861 O O . MET B 1 13 ? -11.883 2.762 -10.633 1 50.44 13 MET B O 1
ATOM 865 N N . GLU B 1 14 ? -12.938 0.809 -10.633 1 48.16 14 GLU B N 1
ATOM 866 C CA . GLU B 1 14 ? -12.68 0.586 -12.055 1 48.16 14 GLU B CA 1
ATOM 867 C C . GLU B 1 14 ? -13.352 1.65 -12.914 1 48.16 14 GLU B C 1
ATOM 869 O O . GLU B 1 14 ? -12.797 2.086 -13.922 1 48.16 14 GLU B O 1
ATOM 874 N N . GLU B 1 15 ? -14.469 2.016 -12.414 1 48.16 15 GLU B N 1
ATOM 875 C CA . GLU B 1 15 ? -15.211 3.031 -13.156 1 48.16 15 GLU B CA 1
ATOM 876 C C . GLU B 1 15 ? -14.547 4.402 -13.023 1 48.16 15 GLU B C 1
ATOM 878 O O . GLU B 1 15 ? -14.531 5.18 -13.977 1 48.16 15 GLU B O 1
ATOM 883 N N . MET B 1 16 ? -14.156 4.695 -11.805 1 46.84 16 MET B N 1
ATOM 884 C CA . MET B 1 16 ? -13.492 5.984 -11.641 1 46.84 16 MET B CA 1
ATOM 885 C C . MET B 1 16 ? -12.211 6.047 -12.469 1 46.84 16 MET B C 1
ATOM 887 O O . MET B 1 16 ? -11.922 7.066 -13.094 1 46.84 16 MET B O 1
ATOM 891 N N . VAL B 1 17 ? -11.477 5 -12.5 1 47.22 17 VAL B N 1
ATOM 892 C CA . VAL B 1 17 ? -10.336 4.926 -13.406 1 47.22 17 VAL B CA 1
ATOM 893 C C . VAL B 1 17 ? -10.82 4.973 -14.859 1 47.22 17 VAL B C 1
ATOM 895 O O . VAL B 1 17 ? -10.203 5.621 -15.703 1 47.22 17 VAL B O 1
ATOM 898 N N . ALA B 1 18 ? -11.852 4.227 -15.016 1 45.84 18 ALA B N 1
ATOM 899 C CA . ALA B 1 18 ? -12.438 4.258 -16.359 1 45.84 18 ALA B CA 1
ATOM 900 C C . ALA B 1 18 ? -12.969 5.648 -16.688 1 45.84 18 ALA B C 1
ATOM 902 O O . ALA B 1 18 ? -12.82 6.117 -17.828 1 45.84 18 ALA B O 1
ATOM 903 N N . ILE B 1 19 ? -13.789 6.137 -15.789 1 46.19 19 ILE B N 1
ATOM 904 C CA . ILE B 1 19 ? -14.258 7.492 -16.078 1 46.19 19 ILE B CA 1
ATOM 905 C C . ILE B 1 19 ? -13.062 8.422 -16.234 1 46.19 19 ILE B C 1
ATOM 907 O O . ILE B 1 19 ? -13.047 9.266 -17.141 1 46.19 19 ILE B O 1
ATOM 911 N N . GLU B 1 20 ? -12.18 8.367 -15.336 1 42.66 20 GLU B N 1
ATOM 912 C CA . GLU B 1 20 ? -10.992 9.195 -15.523 1 42.66 20 GLU B CA 1
ATOM 913 C C . GLU B 1 20 ? -10.234 8.797 -16.797 1 42.66 20 GLU B C 1
ATOM 915 O O . GLU B 1 20 ? -9.703 9.664 -17.5 1 42.66 20 GLU B O 1
ATOM 920 N N . LYS B 1 21 ? -10.211 7.559 -17.031 1 44.72 21 LYS B N 1
ATOM 921 C CA . LYS B 1 21 ? -9.688 7.129 -18.328 1 44.72 21 LYS B CA 1
ATOM 922 C C . LYS B 1 21 ? -10.555 7.645 -19.469 1 44.72 21 LYS B C 1
ATOM 924 O O . LYS B 1 21 ? -10.047 7.949 -20.562 1 44.72 21 LYS B O 1
ATOM 929 N N . GLY B 1 22 ? -11.727 7.453 -19.438 1 41.22 22 GLY B N 1
ATOM 930 C CA . GLY B 1 22 ? -12.531 8.016 -20.5 1 41.22 22 GLY B CA 1
ATOM 931 C C . GLY B 1 22 ? -12.258 9.492 -20.734 1 41.22 22 GLY B C 1
ATOM 932 O O . GLY B 1 22 ? -12.367 9.977 -21.875 1 41.22 22 GLY B O 1
ATOM 933 N N . GLU B 1 23 ? -12.422 10.227 -19.734 1 42.72 23 GLU B N 1
ATOM 934 C CA . GLU B 1 23 ? -12.109 11.633 -19.969 1 42.72 23 GLU B CA 1
ATOM 935 C C . GLU B 1 23 ? -10.617 11.836 -20.188 1 42.72 23 GLU B C 1
ATOM 937 O O . GLU B 1 23 ? -10.141 12.969 -20.219 1 42.72 23 GLU B O 1
ATOM 942 N N . MET B 1 24 ? -9.859 10.82 -20.062 1 42.06 24 MET B N 1
ATOM 943 C CA . MET B 1 24 ? -8.453 11.031 -20.406 1 42.06 24 MET B CA 1
ATOM 944 C C . MET B 1 24 ? -8.312 11.359 -21.891 1 42.06 24 MET B C 1
ATOM 946 O O . MET B 1 24 ? -8.516 10.5 -22.75 1 42.06 24 MET B O 1
ATOM 950 N N . GLN B 1 25 ? -8.805 12.398 -22.469 1 40.12 25 GLN B N 1
ATOM 951 C CA . GLN B 1 25 ? -8.141 12.867 -23.672 1 40.12 25 GLN B CA 1
ATOM 952 C C . GLN B 1 25 ? -6.641 12.578 -23.625 1 40.12 25 GLN B C 1
ATOM 954 O O . GLN B 1 25 ? -6.051 12.516 -22.531 1 40.12 25 GLN B O 1
ATOM 959 N N . PRO B 1 26 ? -6.039 12 -24.672 1 39.12 26 PRO B N 1
ATOM 960 C CA . PRO B 1 26 ? -4.602 11.734 -24.781 1 39.12 26 PRO B CA 1
ATOM 961 C C . PRO B 1 26 ? -3.76 12.688 -23.938 1 39.12 26 PRO B C 1
ATOM 963 O O . PRO B 1 26 ? -2.689 12.305 -23.453 1 39.12 26 PRO B O 1
ATOM 966 N N . ALA B 1 27 ? -3.914 14.008 -24.062 1 36.75 27 ALA B N 1
ATOM 967 C CA . ALA B 1 27 ? -2.996 14.961 -23.438 1 36.75 27 ALA B CA 1
ATOM 968 C C . ALA B 1 27 ? -3.057 14.859 -21.922 1 36.75 27 ALA B C 1
ATOM 970 O O . ALA B 1 27 ? -2.139 15.305 -21.219 1 36.75 27 ALA B O 1
ATOM 971 N N . ARG B 1 28 ? -4.281 14.781 -21.25 1 36.06 28 ARG B N 1
ATOM 972 C CA . ARG B 1 28 ? -4.336 14.953 -19.797 1 36.06 28 ARG B CA 1
ATOM 973 C C . ARG B 1 28 ? -3.934 13.664 -19.078 1 36.06 28 ARG B C 1
ATOM 975 O O . ARG B 1 28 ? -4.766 12.781 -18.875 1 36.06 28 ARG B O 1
ATOM 982 N N . VAL B 1 29 ? -3.084 12.82 -19.484 1 38.5 29 VAL B N 1
ATOM 983 C CA . VAL B 1 29 ? -2.459 11.977 -18.469 1 38.5 29 VAL B CA 1
ATOM 984 C C . VAL B 1 29 ? -2.818 12.492 -17.078 1 38.5 29 VAL B C 1
ATOM 986 O O . VAL B 1 29 ? -2.482 13.625 -16.719 1 38.5 29 VAL B O 1
ATOM 989 N N . HIS B 1 30 ? -4.023 12.508 -16.688 1 42.38 30 HIS B N 1
ATOM 990 C CA . HIS B 1 30 ? -4.473 12.875 -15.344 1 42.38 30 HIS B CA 1
ATOM 991 C C . HIS B 1 30 ? -3.443 12.469 -14.289 1 42.38 30 HIS B C 1
ATOM 993 O O . HIS B 1 30 ? -3.326 11.289 -13.953 1 42.38 30 HIS B O 1
ATOM 999 N N . ARG B 1 31 ? -2.303 12.758 -14.523 1 45.97 31 ARG B N 1
ATOM 1000 C CA . ARG B 1 31 ? -1.282 12.594 -13.484 1 45.97 31 ARG B CA 1
ATOM 1001 C C . ARG B 1 31 ? -1.852 12.898 -12.102 1 45.97 31 ARG B C 1
ATOM 1003 O O . ARG B 1 31 ? -2.322 14.008 -11.852 1 45.97 31 ARG B O 1
ATOM 1010 N N . HIS B 1 32 ? -2.637 11.969 -11.609 1 55.47 32 HIS B N 1
ATOM 1011 C CA . HIS B 1 32 ? -2.988 12.234 -10.219 1 55.47 32 HIS B CA 1
ATOM 1012 C C . HIS B 1 32 ? -1.96 13.148 -9.562 1 55.47 32 HIS B C 1
ATOM 1014 O O . HIS B 1 32 ? -0.758 12.875 -9.609 1 55.47 32 HIS B O 1
ATOM 1020 N N . PRO B 1 33 ? -2.342 14.398 -9.32 1 70 33 PRO B N 1
ATOM 1021 C CA . PRO B 1 33 ? -1.399 15.266 -8.609 1 70 33 PRO B CA 1
ATOM 1022 C C . PRO B 1 33 ? -0.726 14.57 -7.434 1 70 33 PRO B C 1
ATOM 1024 O O . PRO B 1 33 ? -1.296 13.641 -6.852 1 70 33 PRO B O 1
ATOM 1027 N N . LEU B 1 34 ? 0.503 14.805 -7.336 1 87.62 34 LEU B N 1
ATOM 1028 C CA . LEU B 1 34 ? 1.245 14.297 -6.188 1 87.62 34 LEU B CA 1
ATOM 1029 C C . LEU B 1 34 ? 0.545 14.664 -4.883 1 87.62 34 LEU B C 1
ATOM 1031 O O . LEU B 1 34 ? 0.03 15.773 -4.738 1 87.62 34 LEU B O 1
ATOM 1035 N N . PRO B 1 35 ? 0.361 13.672 -4.113 1 93.56 35 PRO B N 1
ATOM 1036 C CA . PRO B 1 35 ? -0.31 13.953 -2.842 1 93.56 35 PRO B CA 1
ATOM 1037 C C . PRO B 1 35 ? 0.46 14.953 -1.978 1 93.56 35 PRO B C 1
ATOM 1039 O O . PRO B 1 35 ? 1.694 14.961 -1.99 1 93.56 35 PRO B O 1
ATOM 1042 N N . ASP B 1 36 ? -0.314 15.805 -1.349 1 96.12 36 ASP B N 1
ATOM 1043 C CA . ASP B 1 36 ? 0.257 16.641 -0.302 1 96.12 36 ASP B CA 1
ATOM 1044 C C . ASP B 1 36 ? 0.454 15.859 0.99 1 96.12 36 ASP B C 1
ATOM 1046 O O . ASP B 1 36 ? -0.472 15.727 1.793 1 96.12 36 ASP B O 1
ATOM 1050 N N . VAL B 1 37 ? 1.687 15.445 1.234 1 98.19 37 VAL B N 1
ATOM 1051 C CA . VAL B 1 37 ? 1.966 14.477 2.293 1 98.19 37 VAL B CA 1
ATOM 1052 C C . VAL B 1 37 ? 1.708 15.117 3.656 1 98.19 37 VAL B C 1
ATOM 1054 O O . VAL B 1 37 ? 1.171 14.477 4.559 1 98.19 37 VAL B O 1
ATOM 1057 N N . LYS B 1 38 ? 2.068 16.359 3.785 1 98 38 LYS B N 1
ATOM 1058 C CA . LYS B 1 38 ? 1.839 17.062 5.051 1 98 38 LYS B CA 1
ATOM 1059 C C . LYS B 1 38 ? 0.349 17.141 5.371 1 98 38 LYS B C 1
ATOM 1061 O O . LYS B 1 38 ? -0.072 16.797 6.48 1 98 38 LYS B O 1
ATOM 1066 N N . ALA B 1 39 ? -0.398 17.578 4.453 1 97.69 39 ALA B N 1
ATOM 1067 C CA . ALA B 1 39 ? -1.843 17.688 4.637 1 97.69 39 ALA B CA 1
ATOM 1068 C C . ALA B 1 39 ? -2.461 16.312 4.941 1 97.69 39 ALA B C 1
ATOM 1070 O O . ALA B 1 39 ? -3.354 16.219 5.789 1 97.69 39 ALA B O 1
ATOM 1071 N N . LEU B 1 40 ? -1.948 15.297 4.266 1 97.12 40 LEU B N 1
ATOM 1072 C CA . LEU B 1 40 ? -2.434 13.938 4.453 1 97.12 40 LEU B CA 1
ATOM 1073 C C . LEU B 1 40 ? -2.154 13.445 5.871 1 97.12 40 LEU B C 1
ATOM 1075 O O . LEU B 1 40 ? -3.041 12.898 6.527 1 97.12 40 LEU B O 1
ATOM 1079 N N . ARG B 1 41 ? -0.923 13.602 6.293 1 98.12 41 ARG B N 1
ATOM 1080 C CA . ARG B 1 41 ? -0.52 13.188 7.637 1 98.12 41 ARG B CA 1
ATOM 1081 C C . ARG B 1 41 ? -1.348 13.898 8.703 1 98.12 41 ARG B C 1
ATOM 1083 O O . ARG B 1 41 ? -1.811 13.273 9.656 1 98.12 41 ARG B O 1
ATOM 1090 N N . GLU B 1 42 ? -1.551 15.242 8.508 1 97.88 42 GLU B N 1
ATOM 1091 C CA . GLU B 1 42 ? -2.312 16.047 9.469 1 97.88 42 GLU B CA 1
ATOM 1092 C C . GLU B 1 42 ? -3.781 15.625 9.484 1 97.88 42 GLU B C 1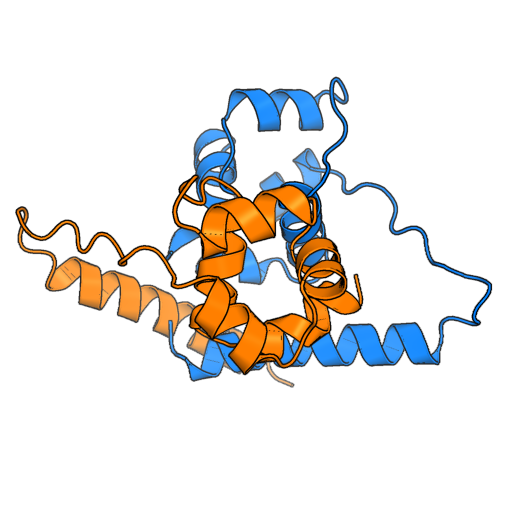
ATOM 1094 O O . GLU B 1 42 ? -4.414 15.617 10.547 1 97.88 42 GLU B O 1
ATOM 1099 N N . ASN B 1 43 ? -4.273 15.297 8.352 1 96.88 43 ASN B N 1
ATOM 1100 C CA . ASN B 1 43 ? -5.672 14.891 8.242 1 96.88 43 ASN B CA 1
ATOM 1101 C C . ASN B 1 43 ? -5.953 13.633 9.047 1 96.88 43 ASN B C 1
ATOM 1103 O O . ASN B 1 43 ? -7.039 13.484 9.617 1 96.88 43 ASN B O 1
ATOM 1107 N N . VAL B 1 44 ? -4.957 12.695 9.102 1 95.94 44 VAL B N 1
ATOM 1108 C CA . VAL B 1 44 ? -5.172 11.453 9.828 1 95.94 44 VAL B CA 1
ATOM 1109 C C . VAL B 1 44 ? -4.707 11.609 11.273 1 95.94 44 VAL B C 1
ATOM 1111 O O . VAL B 1 4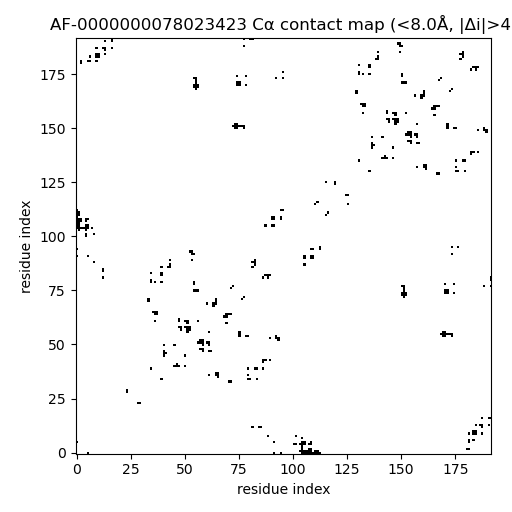4 ? -4.734 10.656 12.055 1 95.94 44 VAL B O 1
ATOM 1114 N N . GLY B 1 45 ? -4.145 12.742 11.57 1 97 45 GLY B N 1
ATOM 1115 C CA . GLY B 1 45 ? -3.865 13.141 12.945 1 97 45 GLY B CA 1
ATOM 1116 C C . GLY B 1 45 ? -2.619 12.5 13.516 1 97 45 GLY B C 1
ATOM 1117 O O . GLY B 1 45 ? -2.543 12.234 14.719 1 97 45 GLY B O 1
ATOM 1118 N N . LEU B 1 46 ? -1.596 12.266 12.789 1 97.75 46 LEU B N 1
ATOM 1119 C CA . LEU B 1 46 ? -0.413 11.555 13.273 1 97.75 46 LEU B CA 1
ATOM 1120 C C . LEU B 1 46 ? 0.807 12.469 13.258 1 97.75 46 LEU B C 1
ATOM 1122 O O . LEU B 1 46 ? 0.871 13.422 12.477 1 97.75 46 LEU B O 1
ATOM 1126 N N . LYS B 1 47 ? 1.688 12.102 14.141 1 98.19 47 LYS B N 1
ATOM 1127 C CA . LYS B 1 47 ? 3.01 12.719 14.07 1 98.19 47 LYS B CA 1
ATOM 1128 C C . LYS B 1 47 ? 3.846 12.102 12.953 1 98.19 47 LYS B C 1
ATOM 1130 O O . LYS B 1 47 ? 3.473 11.07 12.383 1 98.19 47 LYS B O 1
ATOM 1135 N N . GLN B 1 48 ? 4.91 12.766 12.641 1 98.06 48 GLN B N 1
ATOM 1136 C CA . GLN B 1 48 ? 5.746 12.312 11.531 1 98.06 48 GLN B CA 1
ATOM 1137 C C . GLN B 1 48 ? 6.242 10.891 11.75 1 98.06 48 GLN B C 1
ATOM 1139 O O . GLN B 1 48 ? 6.242 10.07 10.828 1 98.06 48 GLN B O 1
ATOM 1144 N N . GLU B 1 49 ? 6.633 10.641 12.961 1 98 49 GLU B N 1
ATOM 1145 C CA . GLU B 1 49 ? 7.184 9.32 13.281 1 98 49 GLU B CA 1
ATOM 1146 C C . GLU B 1 49 ? 6.129 8.234 13.125 1 98 49 GLU B C 1
ATOM 1148 O O . GLU B 1 49 ? 6.402 7.176 12.555 1 98 49 GLU B O 1
ATOM 1153 N N . GLU B 1 50 ? 4.957 8.438 13.57 1 98.06 50 GLU B N 1
ATOM 1154 C CA . GLU B 1 50 ? 3.861 7.473 13.492 1 98.06 50 GLU B CA 1
ATOM 1155 C C . GLU B 1 50 ? 3.414 7.266 12.047 1 98.06 50 GLU B C 1
ATOM 1157 O O . GLU B 1 50 ? 3.125 6.141 11.633 1 98.06 50 GLU B O 1
ATOM 1162 N N . PHE B 1 51 ? 3.363 8.375 11.367 1 98.69 51 PHE B N 1
ATOM 1163 C CA . PHE B 1 51 ? 2.977 8.32 9.961 1 98.69 51 PHE B CA 1
ATOM 1164 C C . PHE B 1 51 ? 3.98 7.5 9.156 1 98.69 51 PHE B C 1
ATOM 1166 O O . PHE B 1 51 ? 3.592 6.676 8.328 1 98.69 51 PHE B O 1
ATOM 1173 N N . ALA B 1 52 ? 5.234 7.703 9.438 1 98.75 52 ALA B N 1
ATOM 1174 C CA . ALA B 1 52 ? 6.309 6.973 8.773 1 98.75 52 ALA B CA 1
ATOM 1175 C C . ALA B 1 52 ? 6.188 5.473 9.016 1 98.75 52 ALA B C 1
ATOM 1177 O O . ALA B 1 52 ? 6.312 4.672 8.086 1 98.75 52 ALA B O 1
ATOM 1178 N N . GLN B 1 53 ? 5.91 5.133 10.211 1 97.31 53 GLN B N 1
ATOM 1179 C CA . GLN B 1 53 ? 5.742 3.729 10.57 1 97.31 53 GLN B CA 1
ATOM 1180 C C . GLN B 1 53 ? 4.547 3.111 9.852 1 97.31 53 GLN B C 1
ATOM 1182 O O . GLN B 1 53 ? 4.633 1.991 9.344 1 97.31 53 GLN B O 1
ATOM 1187 N N . ALA B 1 54 ? 3.506 3.832 9.758 1 97.62 54 ALA B N 1
ATOM 1188 C CA . ALA B 1 54 ? 2.293 3.348 9.102 1 97.62 54 ALA B CA 1
ATOM 1189 C C . ALA B 1 54 ? 2.531 3.105 7.617 1 97.62 54 ALA B C 1
ATOM 1191 O O . ALA B 1 54 ? 2.119 2.076 7.074 1 97.62 54 ALA B O 1
ATOM 1192 N N . VAL B 1 55 ? 3.232 4.027 7.035 1 98.31 55 VAL B N 1
ATOM 1193 C CA . VAL B 1 55 ? 3.457 3.979 5.594 1 98.31 55 VAL B CA 1
ATOM 1194 C C . VAL B 1 55 ? 4.59 3.004 5.281 1 98.31 55 VAL B C 1
ATOM 1196 O O . VAL B 1 55 ? 4.668 2.467 4.176 1 98.31 55 VAL B O 1
ATOM 1199 N N . GLY B 1 56 ? 5.43 2.773 6.168 1 98.12 56 GLY B N 1
ATOM 1200 C CA . GLY B 1 56 ? 6.559 1.877 5.98 1 98.12 56 GLY B CA 1
ATOM 1201 C C . GLY B 1 56 ? 7.797 2.574 5.445 1 98.12 56 GLY B C 1
ATOM 1202 O O . GLY B 1 56 ? 8.508 2.027 4.602 1 98.12 56 GLY B O 1
ATOM 1203 N N . VAL B 1 57 ? 8 3.791 5.895 1 98.56 57 VAL B N 1
ATOM 1204 C CA . VAL B 1 57 ? 9.18 4.551 5.488 1 98.56 57 VAL B CA 1
ATOM 1205 C C . VAL B 1 57 ? 9.844 5.176 6.715 1 98.56 57 VAL B C 1
ATOM 1207 O O . VAL B 1 57 ? 9.398 4.961 7.844 1 98.56 57 VAL B O 1
ATOM 1210 N N . SER B 1 58 ? 10.93 5.836 6.473 1 98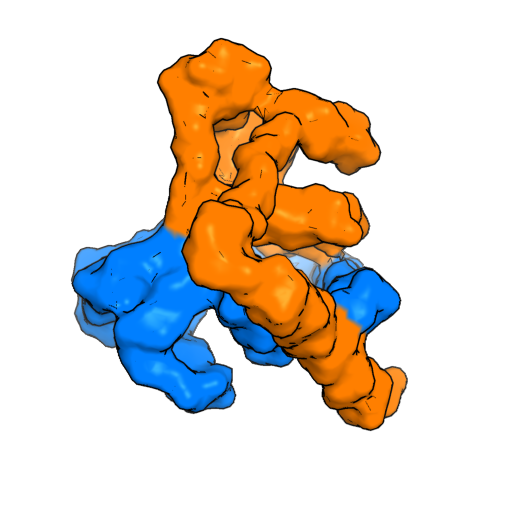.25 58 SER B N 1
ATOM 1211 C CA . SER B 1 58 ? 11.609 6.512 7.57 1 98.25 58 SER B CA 1
ATOM 1212 C C . SER B 1 58 ? 10.992 7.883 7.84 1 98.25 58 SER B C 1
ATOM 1214 O O . SER B 1 58 ? 10.461 8.516 6.93 1 98.25 58 SER B O 1
ATOM 1216 N N . PRO B 1 59 ? 11.109 8.359 9.125 1 98.44 59 PRO B N 1
ATOM 1217 C CA . PRO B 1 59 ? 10.648 9.719 9.406 1 98.44 59 PRO B CA 1
ATOM 1218 C C . PRO B 1 59 ? 11.359 10.773 8.555 1 98.44 59 PRO B C 1
ATOM 1220 O O . PRO B 1 59 ? 10.75 11.773 8.172 1 98.44 59 PRO B O 1
ATOM 1223 N N . SER B 1 60 ? 12.555 10.531 8.211 1 98.62 60 SER B N 1
ATOM 1224 C CA . SER B 1 60 ? 13.312 11.469 7.391 1 98.62 60 SER B CA 1
ATOM 1225 C C . SER B 1 60 ? 12.727 11.57 5.988 1 98.62 60 SER B C 1
ATOM 1227 O O . SER B 1 60 ? 12.734 12.648 5.383 1 98.62 60 SER B O 1
ATOM 1229 N N . LEU B 1 61 ? 12.242 10.477 5.465 1 98.56 61 LEU B N 1
ATOM 1230 C CA . LEU B 1 61 ? 11.625 10.484 4.141 1 98.56 61 LEU B CA 1
ATOM 1231 C C . LEU B 1 61 ? 10.305 11.242 4.164 1 98.56 61 LEU B C 1
ATOM 1233 O O . LEU B 1 61 ? 10 12 3.236 1 98.56 61 LEU B O 1
ATOM 1237 N N . VAL B 1 62 ? 9.57 11.117 5.219 1 98.81 62 VAL B N 1
ATOM 1238 C CA . VAL B 1 62 ? 8.336 11.875 5.379 1 98.81 62 VAL B CA 1
ATOM 1239 C C . VAL B 1 62 ? 8.648 13.367 5.387 1 98.81 62 VAL B C 1
ATOM 1241 O O . VAL B 1 62 ? 7.984 14.156 4.699 1 98.81 62 VAL B O 1
ATOM 1244 N N . GLN B 1 63 ? 9.68 13.68 6.145 1 98.56 63 GLN B N 1
ATOM 1245 C CA . GLN B 1 63 ? 10.094 15.078 6.211 1 98.56 63 GLN B CA 1
ATOM 1246 C C . GLN B 1 63 ? 10.477 15.602 4.828 1 98.56 63 GLN B C 1
ATOM 1248 O O . GLN B 1 63 ? 10.109 16.719 4.457 1 98.56 63 GLN B O 1
ATOM 1253 N N . SER B 1 64 ? 11.148 14.805 4.094 1 98.56 64 SER B N 1
ATOM 1254 C CA . SER B 1 64 ? 11.594 15.195 2.762 1 98.56 64 SER B CA 1
ATOM 1255 C C . SER B 1 64 ? 10.406 15.422 1.828 1 98.56 64 SER B C 1
ATOM 1257 O O . SER B 1 64 ? 10.438 16.312 0.984 1 98.56 64 SER B O 1
ATOM 1259 N N . TRP B 1 65 ? 9.375 14.648 1.926 1 98.25 65 TRP B N 1
ATOM 1260 C CA . TRP B 1 65 ? 8.164 14.812 1.121 1 98.25 65 TRP B CA 1
ATOM 1261 C C . TRP B 1 65 ? 7.418 16.078 1.517 1 98.25 65 TRP B C 1
ATOM 1263 O O . TRP B 1 65 ? 6.98 16.84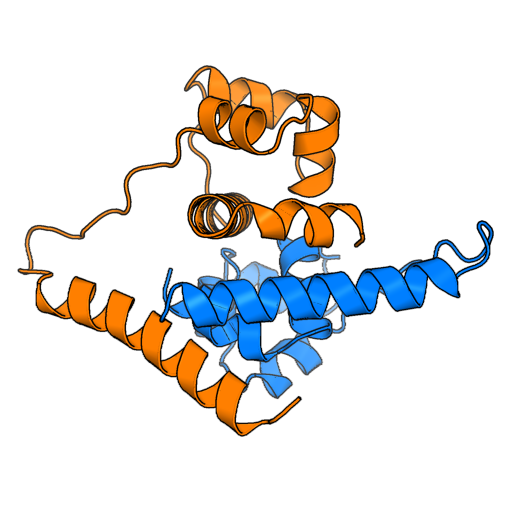4 0.653 1 98.25 65 TRP B O 1
ATOM 1273 N N . GLU B 1 66 ? 7.375 16.328 2.855 1 98.06 66 GLU B N 1
ATOM 1274 C CA . GLU B 1 66 ? 6.633 17.484 3.363 1 98.06 66 GLU B CA 1
ATOM 1275 C C . GLU B 1 66 ? 7.312 18.781 2.984 1 98.06 66 GLU B C 1
ATOM 1277 O O . GLU B 1 66 ? 6.648 19.812 2.824 1 98.06 66 GLU B O 1
ATOM 1282 N N . GLN B 1 67 ? 8.609 18.734 2.811 1 97.56 67 GLN B N 1
ATOM 1283 C CA . GLN B 1 67 ? 9.414 19.891 2.43 1 97.56 67 GLN B CA 1
ATOM 1284 C C . GLN B 1 67 ? 9.641 19.938 0.921 1 97.56 67 GLN B C 1
ATOM 1286 O O . GLN B 1 67 ? 10.414 20.75 0.426 1 97.56 67 GLN B O 1
ATOM 1291 N N . LYS B 1 68 ? 9.078 19 0.21 1 95.75 68 LYS B N 1
ATOM 1292 C CA . LYS B 1 68 ? 9.156 18.938 -1.246 1 95.75 68 LYS B CA 1
ATOM 1293 C C . LYS B 1 68 ? 10.594 18.719 -1.709 1 95.75 68 LYS B C 1
ATOM 1295 O O . LYS B 1 68 ? 11 19.234 -2.756 1 95.75 68 LYS B O 1
ATOM 1300 N N . ARG B 1 69 ? 11.383 18.094 -0.871 1 97.38 69 ARG B N 1
ATOM 1301 C CA . ARG B 1 69 ? 12.758 17.766 -1.239 1 97.38 69 ARG B CA 1
ATOM 1302 C C . ARG B 1 69 ? 12.812 16.484 -2.07 1 97.38 69 ARG B C 1
ATOM 1304 O O . ARG B 1 69 ? 13.758 16.266 -2.826 1 97.38 69 ARG B O 1
ATOM 1311 N N . ARG B 1 70 ? 11.844 15.57 -1.874 1 97.25 70 ARG B N 1
ATOM 1312 C CA . ARG B 1 70 ? 11.672 14.344 -2.645 1 97.25 70 ARG B CA 1
ATOM 1313 C C . ARG B 1 70 ? 10.219 14.164 -3.078 1 97.25 70 ARG B C 1
ATOM 1315 O O . ARG B 1 70 ? 9.305 14.711 -2.453 1 97.25 70 ARG B O 1
ATOM 1322 N N . ILE B 1 71 ? 10.062 13.469 -4.129 1 95.81 71 ILE B N 1
ATOM 1323 C CA . ILE B 1 71 ? 8.727 13.109 -4.598 1 95.81 71 ILE B CA 1
ATOM 1324 C C . ILE B 1 71 ? 8.43 11.656 -4.258 1 95.81 71 ILE B C 1
ATOM 1326 O O . ILE B 1 71 ? 9.25 10.773 -4.52 1 95.81 71 ILE B O 1
ATOM 1330 N N . PRO B 1 72 ? 7.293 11.469 -3.617 1 97.56 72 PRO B N 1
ATOM 1331 C CA . PRO B 1 72 ? 6.969 10.07 -3.336 1 97.56 72 PRO B CA 1
ATOM 1332 C C . PRO B 1 72 ? 6.867 9.227 -4.602 1 97.56 72 PRO B C 1
ATOM 1334 O O . PRO B 1 72 ? 6.426 9.711 -5.645 1 97.56 72 PRO B O 1
ATOM 1337 N N . SER B 1 73 ? 7.289 7.918 -4.512 1 96.25 73 SER B N 1
ATOM 1338 C CA . SER B 1 73 ? 7.254 7.023 -5.668 1 96.25 73 SER B CA 1
ATOM 1339 C C . SER B 1 73 ? 7.027 5.578 -5.238 1 96.25 73 SER B C 1
ATOM 1341 O O . SER B 1 73 ? 6.957 5.281 -4.043 1 96.25 73 SER B O 1
ATOM 1343 N N . GLY B 1 74 ? 6.688 4.777 -6.191 1 96 74 GLY B N 1
ATOM 1344 C CA . GLY B 1 74 ? 6.602 3.346 -5.945 1 96 74 GLY B CA 1
ATOM 1345 C C . GLY B 1 74 ? 5.48 2.971 -4.996 1 96 74 GLY B C 1
ATOM 1346 O O . GLY B 1 74 ? 4.363 3.486 -5.109 1 96 74 GLY B O 1
ATOM 1347 N N . SER B 1 75 ? 5.824 2.102 -4.07 1 98.19 75 SER B N 1
ATOM 1348 C CA . SER B 1 75 ? 4.836 1.552 -3.148 1 98.19 75 SER B CA 1
ATOM 1349 C C . SER B 1 75 ? 4.328 2.615 -2.18 1 98.19 75 SER B C 1
ATOM 1351 O O . SER B 1 75 ? 3.146 2.639 -1.836 1 98.19 75 SER B O 1
ATOM 1353 N N . SER B 1 76 ? 5.289 3.477 -1.802 1 98.31 76 SER B N 1
ATOM 1354 C CA . SER B 1 76 ? 4.867 4.527 -0.88 1 98.31 76 SER B CA 1
ATOM 1355 C C . SER B 1 76 ? 3.838 5.449 -1.524 1 98.31 76 SER B C 1
ATOM 1357 O O . SER B 1 76 ? 2.869 5.852 -0.878 1 98.31 76 SER B O 1
ATOM 1359 N N . LEU B 1 77 ? 4.023 5.742 -2.773 1 96.5 77 LEU B N 1
ATOM 1360 C CA . LEU B 1 77 ? 3.061 6.582 -3.477 1 96.5 77 LEU B CA 1
ATOM 1361 C C . LEU B 1 77 ? 1.702 5.895 -3.566 1 96.5 77 LEU B C 1
ATOM 1363 O O . LEU B 1 77 ? 0.664 6.539 -3.396 1 96.5 77 LEU B O 1
ATOM 1367 N N . LYS B 1 78 ? 1.741 4.629 -3.807 1 96.12 78 LYS B N 1
ATOM 1368 C CA . LYS B 1 78 ? 0.485 3.885 -3.869 1 96.12 78 LYS B CA 1
ATOM 1369 C C . LYS B 1 78 ? -0.276 3.98 -2.551 1 96.12 78 LYS B C 1
ATOM 1371 O O . LYS B 1 78 ? -1.49 4.191 -2.541 1 96.12 78 LYS B O 1
ATOM 1376 N N . ILE B 1 79 ? 0.443 3.859 -1.452 1 97.5 79 ILE B N 1
ATOM 1377 C CA . ILE B 1 79 ? -0.174 3.926 -0.132 1 97.5 79 ILE B CA 1
ATOM 1378 C C . ILE B 1 79 ? -0.727 5.328 0.11 1 97.5 79 ILE B C 1
ATOM 1380 O O . ILE B 1 79 ? -1.856 5.484 0.58 1 97.5 79 ILE B O 1
ATOM 1384 N N . LEU B 1 80 ? 0.049 6.32 -0.282 1 97.38 80 LEU B N 1
ATOM 1385 C CA . LEU B 1 80 ? -0.359 7.703 -0.065 1 97.38 80 LEU B CA 1
ATOM 1386 C C . LEU B 1 80 ? -1.616 8.031 -0.862 1 97.38 80 LEU B C 1
ATOM 1388 O O . LEU B 1 80 ? -2.516 8.711 -0.359 1 97.38 80 LEU B O 1
ATOM 1392 N N . LEU B 1 81 ? -1.659 7.535 -2.043 1 93.5 81 LEU B N 1
ATOM 1393 C CA . LEU B 1 81 ? -2.82 7.781 -2.891 1 93.5 81 LEU B CA 1
ATOM 1394 C C . LEU B 1 81 ? -4.059 7.094 -2.33 1 93.5 81 LEU B C 1
ATOM 1396 O O . LEU B 1 81 ? -5.156 7.652 -2.363 1 93.5 81 LEU B O 1
ATOM 1400 N N . MET B 1 82 ? -3.904 5.934 -1.809 1 92.81 82 MET B N 1
ATOM 1401 C CA . MET B 1 82 ? -5.02 5.23 -1.178 1 92.81 82 MET B CA 1
ATOM 1402 C C . MET B 1 82 ? -5.508 5.984 0.056 1 92.81 82 MET B C 1
ATOM 1404 O O . MET B 1 82 ? -6.711 6.086 0.292 1 92.81 82 MET B O 1
ATOM 1408 N N . LEU B 1 83 ? -4.531 6.492 0.823 1 94.56 83 LEU B N 1
ATOM 1409 C CA . LEU B 1 83 ? -4.871 7.27 2.012 1 94.56 83 LEU B CA 1
ATOM 1410 C C . LEU B 1 83 ? -5.645 8.531 1.636 1 94.56 83 LEU B C 1
ATOM 1412 O O . LEU B 1 83 ? -6.551 8.945 2.359 1 94.56 83 LEU B O 1
ATOM 1416 N N . GLU B 1 84 ? -5.164 9.125 0.584 1 91.19 84 GLU B N 1
ATOM 1417 C CA . GLU B 1 84 ? -5.836 10.336 0.116 1 91.19 84 GLU B CA 1
ATOM 1418 C C . GLU B 1 84 ? -7.293 10.062 -0.233 1 91.19 84 GLU B C 1
ATOM 1420 O O . GLU B 1 84 ? -8.172 10.891 0.026 1 91.19 84 GLU B O 1
ATOM 1425 N N . HIS B 1 85 ? -7.43 8.953 -0.716 1 86.44 85 HIS B N 1
ATOM 1426 C CA . HIS B 1 85 ? -8.781 8.586 -1.12 1 86.44 85 HIS B CA 1
ATOM 1427 C C . HIS B 1 85 ? -9.633 8.195 0.085 1 86.44 85 HIS B C 1
ATOM 1429 O O . HIS B 1 85 ? -10.82 8.508 0.138 1 86.44 85 HIS B O 1
ATOM 1435 N N . ASN B 1 86 ? -8.977 7.449 0.969 1 88.38 86 ASN B N 1
ATOM 1436 C CA . ASN B 1 86 ? -9.672 7.039 2.186 1 88.38 86 ASN B CA 1
ATOM 1437 C C . ASN B 1 86 ? -8.758 7.098 3.402 1 88.38 86 ASN B C 1
ATOM 1439 O O . ASN B 1 86 ? -8.055 6.129 3.705 1 88.38 86 ASN B O 1
ATOM 1443 N N . PRO B 1 87 ? -8.953 8.109 4.141 1 92.31 87 PRO B N 1
ATOM 1444 C CA . PRO B 1 87 ? -8.07 8.312 5.289 1 92.31 87 PRO B CA 1
ATOM 1445 C C . PRO B 1 87 ? -8.211 7.223 6.348 1 92.31 87 PRO B C 1
ATOM 1447 O O . PRO B 1 87 ? -7.301 7.008 7.148 1 92.31 87 PRO B O 1
ATOM 1450 N N . ALA B 1 88 ? -9.32 6.445 6.371 1 89.81 88 ALA B N 1
ATOM 1451 C CA . ALA B 1 88 ? -9.531 5.406 7.379 1 89.81 88 ALA B CA 1
ATOM 1452 C C . ALA B 1 88 ? -8.547 4.258 7.199 1 89.81 88 ALA B C 1
ATOM 1454 O O . ALA B 1 88 ? -8.344 3.455 8.117 1 89.81 88 ALA B O 1
ATOM 1455 N N . LEU B 1 89 ? -7.961 4.219 6.031 1 92.19 89 LEU B N 1
ATOM 1456 C CA . LEU B 1 89 ? -6.941 3.209 5.758 1 92.19 89 LEU B CA 1
ATOM 1457 C C . LEU B 1 89 ? -5.812 3.285 6.781 1 92.19 89 LEU B C 1
ATOM 1459 O O . LEU B 1 89 ? -5.129 2.289 7.031 1 92.19 89 LEU B O 1
ATOM 1463 N N . ILE B 1 90 ? -5.641 4.457 7.395 1 94.69 90 ILE B N 1
ATOM 1464 C CA . ILE B 1 90 ? -4.547 4.66 8.336 1 94.69 90 ILE B CA 1
ATOM 1465 C C . ILE B 1 90 ? -4.688 3.693 9.508 1 94.69 90 ILE B C 1
ATOM 1467 O O . ILE B 1 90 ? -3.688 3.219 10.055 1 94.69 90 ILE B O 1
ATOM 1471 N N . ASN B 1 91 ? -5.84 3.295 9.812 1 89.94 91 ASN B N 1
ATOM 1472 C CA . ASN B 1 91 ? -6.07 2.369 10.914 1 89.94 91 ASN B CA 1
ATOM 1473 C C . ASN B 1 91 ? -5.59 0.961 10.578 1 89.94 91 ASN B C 1
ATOM 1475 O O . ASN B 1 91 ? -5.035 0.267 11.438 1 89.94 91 ASN B O 1
ATOM 1479 N N . VAL B 1 92 ? -5.746 0.583 9.406 1 88.69 92 VAL B N 1
ATOM 1480 C CA . VAL B 1 92 ? -5.277 -0.716 8.938 1 88.69 92 VAL B CA 1
ATOM 1481 C C . VAL B 1 92 ? -3.75 -0.737 8.906 1 88.69 92 VAL B C 1
ATOM 1483 O O . VAL B 1 92 ? -3.127 -1.689 9.391 1 88.69 92 VAL B O 1
ATOM 1486 N N . LEU B 1 93 ? -3.189 0.333 8.391 1 94.25 93 LEU B N 1
ATOM 1487 C CA . LEU B 1 93 ? -1.738 0.413 8.258 1 94.25 93 LEU B CA 1
ATOM 1488 C C . LEU B 1 93 ? -1.064 0.362 9.625 1 94.25 93 LEU B C 1
ATOM 1490 O O . LEU B 1 93 ? 0.008 -0.23 9.773 1 94.25 93 LEU B O 1
ATOM 1494 N N . LEU B 1 94 ? -1.702 0.875 10.609 1 91.94 94 LEU B N 1
ATOM 1495 C CA . LEU B 1 94 ? -1.14 0.917 11.953 1 91.94 94 LEU B CA 1
ATOM 1496 C C . LEU B 1 94 ? -1.266 -0.44 12.641 1 91.94 94 LEU B C 1
ATOM 1498 O O . LEU B 1 94 ? -0.51 -0.747 13.562 1 91.94 94 LEU B O 1
ATOM 1502 N N . ALA B 1 95 ? -2.191 -1.243 12.117 1 85.56 95 ALA B N 1
ATOM 1503 C CA . ALA B 1 95 ? -2.477 -2.527 12.75 1 85.56 95 ALA B CA 1
ATOM 1504 C C . ALA B 1 95 ? -1.593 -3.631 12.172 1 85.56 95 ALA B C 1
ATOM 1506 O O . ALA B 1 95 ? -1.46 -4.703 12.766 1 85.56 95 ALA B O 1
ATOM 1507 N N . ILE B 1 96 ? -1.07 -3.375 11.078 1 82.38 96 ILE B N 1
ATOM 1508 C CA . ILE B 1 96 ? -0.301 -4.418 10.414 1 82.38 96 ILE B CA 1
ATOM 1509 C C . ILE B 1 96 ? 1.167 -4.32 10.82 1 82.38 96 ILE B C 1
ATOM 1511 O O . ILE B 1 96 ? 1.658 -3.236 11.141 1 82.38 96 ILE B O 1
#

Organism: NCBI:txid82991

Foldseek 3Di:
DDPVVVVVLVVVVVVVVVVCVVPDDPPCPVPPPQDQLVVLCVVLPDDLCLQCQLLVHHSVVSVCSNVVVDGDDDSSSVVSVSCVVPVCCSVVSSVD/DDPVVVVVVVVVVVVVVVVVVVPPPVVPPVPVPQDQLVVLCVVLPDDLCLVCQLLVHHSVVSVCSNVVVDGDDDSSSVVSVVCVVPVCCSVVSSVD

pLDDT: mean 80.61, std 21.92, range [31.16, 98.81]

InterPro domains:
  IPR001387 Cro/C1-type, helix-turn-helix domain [PF01381] (37-80)
  IPR001387 Cro/C1-type, helix-turn-helix domain [PS50943] (37-80)
  IPR001387 Cro/C1-type, helix-turn-helix domain [SM00530] (36-90)
  IPR001387 Cro/C1-type, helix-turn-helix domain [cd00093] (37-81)
  IPR010982 Lambda repressor-like, DNA-binding domain superfamily [G3DSA:1.10.260.40] (33-93)
  IPR010982 Lambda repressor-like, DNA-binding domain superfamily [SSF47413] (37-83)
  IPR047761 NadS-like [NF041265] (5-93)
  IPR052359 Bacterial HTH-type regulators and antitoxins [PTHR36511] (4-95)

Radius of gyration: 16.53 Å; Cα contacts (8 Å, |Δi|>4): 243; chains: 2; bounding box: 39×37×49 Å

Secondary structure (DSSP, 8-state):
--HHHHHHHHHHHHHHHHHHHHHS-TT---------HHHHHHHTT--HHHHHHHHTS-HHHHHHHHTTSS---HHHHHHHHHHHH-TTHHHHHHH-/--HHHHHHHHHHHHHHHHHHHHT--TT---------HHHHHHHTT--HHHHHHHHTS-HHHHHHHHTTSS---HHHHHHHHHHHH-TTHHHHHHH-

Sequence (192 aa):
MDKQLFNDLVQSMEEMVAIEKGEMQPARVHRHPLPDVKALRENVGLKQEEFAQAVGVSPSLVQSWEQKRRIPSGSSLKILLMLEHNPALINVLLAIMDKQLFNDLVQSMEEMVAIEKGEMQPARVHRHPLPDVKALRENVGLKQEEFAQAVGVSPSLVQSWEQKRRIPSGSSLKILLMLEHNPALINVLLAI

Solvent-accessible surface area (backbone atoms only — not comparable to full-atom values): 10436 Å² total; per-residue (Å²): 26,34,69,66,29,54,49,47,50,35,46,50,46,35,52,51,42,50,52,46,51,71,66,38,55,88,84,52,67,67,68,72,70,80,76,59,52,51,61,52,39,54,72,67,67,46,52,63,61,58,44,14,58,36,50,29,51,52,47,66,57,50,50,28,38,54,68,65,73,45,75,79,53,45,22,48,34,52,51,51,53,48,33,71,73,36,56,72,50,55,57,54,36,63,47,100,136,62,74,65,58,55,57,51,14,54,50,27,28,48,38,48,36,40,50,52,47,64,68,35,50,88,85,49,68,72,62,73,71,78,76,59,52,51,62,52,39,56,72,67,68,46,53,62,62,57,45,13,58,38,50,28,51,50,46,67,55,50,51,30,38,54,67,65,74,44,75,80,52,44,22,48,33,53,53,51,52,49,33,71,73,34,56,67,38,55,58,35,38,62,65,101